Protein AF-A0A8J3E2Z6-F1 (afdb_monomer_lite)

Sequence (242 aa):
MRFGQLGTIGTLSLLAACAAPPPPPPAPPPPSPMALYEAAIRDAAVKQPADLEARLSPITSKNADVVTWAYDLDSHSVGKLVRTLGADVWITVAPDLKRRCAGLSGAALTLRLQQLLGLPPDDATDRKFFTFTVRSADLFRPCADPRINTSACTLDVPESRHAGLAEATAAAHDRFMLQQLLGSYRVGFDRPGYPFTALGYTYDWKPDSETHHVGLSEFVVRKGAIVRDVQEIDTAAYCAAN

Secondary structure (DSSP, 8-state):
-----PPP----------PPPPPPPPPPPPPPHHHHHHHHHHHHTS--GGGGG--PPP--SSEEEEEEEES-S-SS-TT-SEEE-SS-EEEE-HHHHHHHHTT--HHHHHHHHHHHTT------TT-EEEEEEEEGGGEE-SBSS--SS-S---SSPP-SSTTS--HHHHHHHHHHHHHHHHHHS--SSSS------SBSEEE---TT-TTTTEEEEEEEEPTT-EEEEEEEEEHHHHHH--

pLDDT: mean 86.73, std 14.78, range [35.59, 98.38]

Foldseek 3Di:
DDDDDDDDDDDDDDPPPPDDPPDDDDDDDDDDLQRLLLVLLVVLLDDDPLLQVAFADFDDDQKAKWKDWALDQAPPDDDDQKDFHQAKGKIFHQPQVLVQQAPDDDPRSLSQCCLQQQHGDDNSQSIWMKIWMFGCVQKFQQALQRHRRDGWGDNDNDDPCRNVDDPVVNVVSVVVNVCLSVQANADPDPDHHTSDNSIQFGFRSDVPDPSNRGHGGMMIGGRRTMIGPIDTGHSVRSNHDD

Organism: NCBI:txid1867774

Structure (mmCIF, N/CA/C/O backbone):
data_AF-A0A8J3E2Z6-F1
#
_entry.id   AF-A0A8J3E2Z6-F1
#
loop_
_atom_site.group_PDB
_atom_site.id
_atom_site.type_symbol
_atom_site.label_atom_id
_atom_site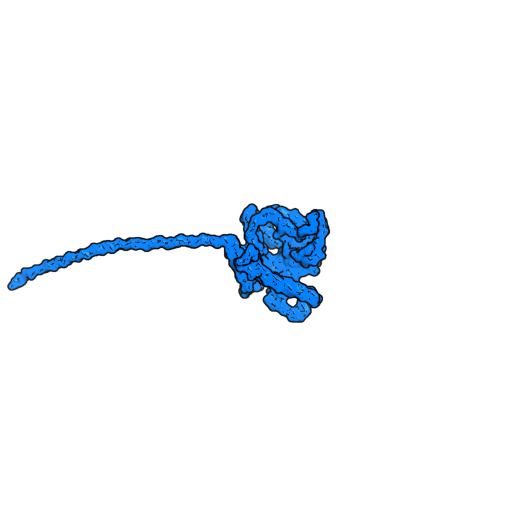.label_alt_id
_atom_site.label_comp_id
_atom_site.label_asym_id
_atom_site.label_entity_id
_atom_site.label_seq_id
_atom_site.pdbx_PDB_ins_code
_atom_site.Cartn_x
_atom_site.Cartn_y
_atom_site.Cartn_z
_atom_site.occupancy
_atom_site.B_iso_or_equiv
_atom_site.auth_seq_id
_atom_site.auth_comp_id
_atom_site.auth_asym_id
_atom_site.auth_atom_id
_atom_site.pdbx_PDB_model_num
ATOM 1 N N . MET A 1 1 ? 57.145 74.841 53.929 1.00 35.59 1 MET A N 1
ATOM 2 C CA . MET A 1 1 ? 56.771 73.451 54.273 1.00 35.59 1 MET A CA 1
ATOM 3 C C . MET A 1 1 ? 55.303 73.261 53.904 1.00 35.59 1 MET A C 1
ATOM 5 O O . MET A 1 1 ? 54.556 74.180 54.190 1.00 35.59 1 MET A O 1
ATOM 9 N N . ARG A 1 2 ? 54.969 72.153 53.207 1.00 36.31 2 ARG A N 1
ATOM 10 C CA . ARG A 1 2 ? 53.701 71.364 53.187 1.00 36.31 2 ARG A CA 1
ATOM 11 C C . ARG A 1 2 ? 52.435 72.029 53.786 1.00 36.31 2 ARG A C 1
ATOM 13 O O . ARG A 1 2 ? 52.520 72.557 54.878 1.00 36.31 2 ARG A O 1
ATOM 20 N N . PHE A 1 3 ? 51.206 71.928 53.278 1.00 39.09 3 PHE A N 1
ATOM 21 C CA . PHE A 1 3 ? 50.510 71.028 52.343 1.00 39.09 3 PHE A CA 1
ATOM 22 C C . PHE A 1 3 ? 49.124 71.672 52.072 1.00 39.09 3 PHE A C 1
ATOM 24 O O . PHE A 1 3 ? 48.581 72.303 52.974 1.00 39.09 3 PHE A O 1
ATOM 31 N N . GLY A 1 4 ? 48.505 71.445 50.912 1.00 39.00 4 GLY A N 1
ATOM 32 C CA . GLY A 1 4 ? 47.074 71.712 50.668 1.00 39.00 4 GLY A CA 1
ATOM 33 C C . GLY A 1 4 ? 46.751 71.497 49.187 1.00 39.00 4 GLY A C 1
ATOM 34 O O . GLY A 1 4 ? 47.568 71.850 48.350 1.00 39.00 4 GLY A O 1
ATOM 35 N N . GLN A 1 5 ? 45.659 70.886 48.743 1.00 46.94 5 GLN A N 1
ATOM 36 C CA . GLN A 1 5 ? 44.479 70.286 49.369 1.00 46.94 5 GLN A CA 1
ATOM 37 C C . GLN A 1 5 ? 43.904 69.368 48.262 1.00 46.94 5 GLN A C 1
ATOM 39 O O . GLN A 1 5 ? 43.876 69.782 47.103 1.00 46.94 5 GLN A O 1
ATOM 44 N N . LEU A 1 6 ? 43.520 68.118 48.560 1.00 46.22 6 LEU A N 1
ATOM 45 C CA . LEU A 1 6 ? 42.936 67.216 47.554 1.00 46.22 6 LEU A CA 1
ATOM 46 C C . LEU A 1 6 ? 41.493 67.636 47.241 1.00 46.22 6 LEU A C 1
ATOM 48 O O . LEU A 1 6 ? 40.664 67.700 48.146 1.00 46.22 6 LEU A O 1
ATOM 52 N N . GLY A 1 7 ? 41.200 67.867 45.960 1.00 49.19 7 GLY A N 1
ATOM 53 C CA . GLY A 1 7 ? 39.845 67.996 45.427 1.00 49.19 7 GLY A CA 1
ATOM 54 C C . GLY A 1 7 ? 39.306 66.635 44.985 1.00 49.19 7 GLY A C 1
ATOM 55 O O . GLY A 1 7 ? 39.891 65.974 44.129 1.00 49.19 7 GLY A O 1
ATOM 56 N N . THR A 1 8 ? 38.203 66.206 45.588 1.00 49.78 8 THR A N 1
ATOM 57 C CA . THR A 1 8 ? 37.467 64.977 45.278 1.00 49.78 8 THR A CA 1
ATOM 58 C C . THR A 1 8 ? 36.599 65.160 44.031 1.00 49.78 8 THR A C 1
ATOM 60 O O . THR A 1 8 ? 35.706 66.002 44.001 1.00 49.78 8 THR A O 1
ATOM 63 N N . ILE A 1 9 ? 36.835 64.343 43.002 1.00 56.00 9 ILE A N 1
ATOM 64 C CA . ILE A 1 9 ? 35.975 64.244 41.814 1.00 56.00 9 ILE A CA 1
ATOM 65 C C . ILE A 1 9 ? 34.863 63.235 42.125 1.00 56.00 9 ILE A C 1
ATOM 67 O O . ILE A 1 9 ? 35.125 62.043 42.287 1.00 56.00 9 ILE A O 1
ATOM 71 N N . GLY A 1 10 ? 33.624 63.718 42.234 1.00 49.78 10 GLY A N 1
ATOM 72 C CA . GLY A 1 10 ? 32.434 62.882 42.387 1.00 49.78 10 GLY A CA 1
ATOM 73 C C . GLY A 1 10 ? 32.128 62.122 41.097 1.00 49.78 10 GLY A C 1
ATOM 74 O O . GLY A 1 10 ? 31.893 62.721 40.051 1.00 49.78 10 GLY A O 1
ATOM 75 N N . THR A 1 11 ? 32.142 60.795 41.168 1.00 55.25 11 THR A N 1
ATOM 76 C CA . THR A 1 11 ? 31.797 59.887 40.070 1.00 55.25 11 THR A CA 1
ATOM 77 C C . THR A 1 11 ? 30.279 59.709 40.012 1.00 55.25 11 THR A C 1
ATOM 79 O O . THR A 1 11 ? 29.675 59.093 40.889 1.00 55.25 11 THR A O 1
ATOM 82 N N . LEU A 1 12 ? 29.646 60.259 38.974 1.00 54.47 12 LEU A N 1
ATOM 83 C CA . LEU A 1 12 ? 28.225 60.066 38.689 1.00 54.47 12 LEU A CA 1
ATOM 84 C C . LEU A 1 12 ? 28.030 58.666 38.079 1.00 54.47 12 LEU A C 1
ATOM 86 O O . LEU A 1 12 ? 28.369 58.431 36.921 1.00 54.47 12 LEU A O 1
ATOM 90 N N . SER A 1 13 ? 27.531 57.719 38.872 1.00 56.47 13 SER A N 1
ATOM 91 C CA . SER A 1 13 ? 27.244 56.355 38.412 1.00 56.47 13 SER A CA 1
ATOM 92 C C . SER A 1 13 ? 25.893 56.319 37.692 1.00 56.47 13 SER A C 1
ATOM 94 O O . SER A 1 13 ? 24.842 56.397 38.325 1.00 56.47 13 SER A O 1
ATOM 96 N N . LEU A 1 14 ? 25.914 56.209 36.362 1.00 56.75 14 LEU A N 1
ATOM 97 C CA . LEU A 1 14 ? 24.738 55.895 35.547 1.00 56.75 14 LEU A CA 1
ATOM 98 C C . LEU A 1 14 ? 24.346 54.431 35.793 1.00 56.75 14 LEU A C 1
ATOM 100 O O . LEU A 1 14 ? 25.026 53.513 35.340 1.00 56.75 14 LEU A O 1
ATOM 104 N N . LEU A 1 15 ? 23.248 54.211 36.519 1.00 55.44 15 LEU A N 1
ATOM 105 C CA . LEU A 1 15 ? 22.592 52.908 36.619 1.00 55.44 15 LEU A CA 1
ATOM 106 C C . LEU A 1 15 ? 21.987 52.563 35.252 1.00 55.44 15 LEU A C 1
ATOM 108 O O . LEU A 1 15 ? 20.853 52.928 34.949 1.00 55.44 15 LEU A O 1
ATOM 112 N N . ALA A 1 16 ? 22.752 51.870 34.410 1.00 60.59 16 ALA A N 1
ATOM 113 C CA . ALA A 1 16 ? 22.201 51.173 33.259 1.00 60.59 16 ALA A CA 1
ATOM 114 C C . ALA A 1 16 ? 21.328 50.028 33.790 1.00 60.59 16 ALA A C 1
ATOM 116 O O . ALA A 1 16 ? 21.831 48.989 34.217 1.00 60.59 16 ALA A O 1
ATOM 117 N N . ALA A 1 17 ? 20.012 50.237 33.824 1.00 60.72 17 ALA A N 1
ATOM 118 C CA . ALA A 1 17 ? 19.068 49.158 34.051 1.00 60.72 17 ALA A CA 1
ATOM 119 C C . ALA A 1 17 ? 19.201 48.179 32.877 1.00 60.72 17 ALA A C 1
ATOM 121 O O . ALA A 1 17 ? 18.769 48.474 31.763 1.00 60.72 17 ALA A O 1
ATOM 122 N N . CYS A 1 18 ? 19.843 47.033 33.112 1.00 65.50 18 CYS A N 1
ATOM 123 C CA . CYS A 1 18 ? 19.838 45.914 32.180 1.00 65.50 18 CYS A CA 1
ATOM 124 C C . CYS A 1 18 ? 18.390 45.432 32.034 1.00 65.50 18 CYS A C 1
ATOM 126 O O . CYS A 1 18 ? 17.920 44.612 32.821 1.00 65.50 18 CYS A O 1
ATOM 128 N N . ALA A 1 19 ? 17.659 45.974 31.060 1.00 71.19 19 ALA A N 1
ATOM 129 C CA . ALA A 1 19 ? 16.402 45.386 30.631 1.00 71.19 19 ALA A CA 1
ATOM 130 C C . ALA A 1 19 ? 16.716 43.965 30.148 1.00 71.19 19 ALA A C 1
ATOM 132 O O . ALA A 1 19 ? 17.554 43.779 29.263 1.00 71.19 19 ALA A O 1
ATOM 133 N N . ALA A 1 20 ? 16.100 42.962 30.777 1.00 77.69 20 ALA A N 1
ATOM 134 C CA . ALA A 1 20 ? 16.233 41.581 30.337 1.00 77.69 20 ALA A CA 1
ATOM 135 C C . ALA A 1 20 ? 15.815 41.484 28.856 1.00 77.69 20 ALA A C 1
ATOM 137 O O . ALA A 1 20 ? 14.849 42.150 28.463 1.00 77.69 20 ALA A O 1
ATOM 138 N N . PRO A 1 21 ? 16.528 40.699 28.025 1.00 78.50 21 PRO A N 1
ATOM 139 C CA . PRO A 1 21 ? 16.139 40.517 26.635 1.00 78.50 21 PRO A CA 1
ATOM 140 C C . PRO A 1 21 ? 14.702 39.983 26.567 1.00 78.50 21 PRO A C 1
ATOM 142 O O . PRO A 1 21 ? 14.300 39.206 27.443 1.00 78.50 21 PRO A O 1
ATOM 145 N N . PRO A 1 22 ? 13.912 40.400 25.561 1.00 80.81 22 PRO A N 1
ATOM 146 C CA . PRO A 1 22 ? 12.556 39.901 25.407 1.00 80.81 22 PRO A CA 1
ATOM 147 C C . PRO A 1 22 ? 12.579 38.369 25.299 1.00 80.81 22 PRO A C 1
ATOM 149 O O . PRO A 1 22 ? 13.531 37.812 24.739 1.00 80.81 22 PRO A O 1
ATOM 152 N N . PRO A 1 23 ? 11.558 37.677 25.837 1.00 83.06 23 PRO A N 1
ATOM 153 C CA . PRO A 1 23 ? 11.478 36.231 25.718 1.00 83.06 23 PRO A CA 1
ATOM 154 C C . PRO A 1 23 ? 11.500 35.829 24.236 1.00 83.06 23 PRO A C 1
ATOM 156 O O . PRO A 1 23 ? 10.973 36.568 23.394 1.00 83.06 23 PRO A O 1
ATOM 159 N N . PRO A 1 24 ? 12.109 34.678 23.900 1.00 84.88 24 PRO A N 1
ATOM 160 C CA . PRO A 1 24 ? 12.110 34.193 22.530 1.00 84.88 24 PRO A CA 1
ATOM 161 C C . PRO A 1 24 ? 10.668 34.032 22.028 1.00 84.88 24 PRO A C 1
ATOM 163 O O . PRO A 1 24 ? 9.769 33.737 22.826 1.00 84.88 24 PRO A O 1
ATOM 166 N N . PRO A 1 25 ? 10.428 34.228 20.720 1.00 87.12 25 PRO A N 1
ATOM 167 C CA . PRO A 1 25 ? 9.108 34.010 20.152 1.00 87.12 25 PRO A CA 1
ATOM 168 C C . PRO A 1 25 ? 8.648 32.567 20.419 1.00 87.12 25 PRO A C 1
ATOM 170 O O . PRO A 1 25 ? 9.484 31.659 20.492 1.00 87.12 25 PRO A O 1
ATOM 173 N N . PRO A 1 26 ? 7.331 32.340 20.568 1.00 85.75 26 PRO A N 1
ATOM 174 C CA . PRO A 1 26 ? 6.802 30.996 20.745 1.00 85.75 26 PRO A CA 1
ATOM 175 C C . PRO A 1 26 ? 7.189 30.115 19.553 1.00 85.75 26 PRO A C 1
ATOM 177 O O . PRO A 1 26 ? 7.255 30.582 18.414 1.00 85.75 26 PRO A O 1
ATOM 180 N N . ALA A 1 27 ? 7.442 28.834 19.825 1.00 86.00 27 ALA A N 1
ATOM 181 C CA . ALA A 1 27 ? 7.705 27.860 18.776 1.00 86.00 27 ALA A CA 1
ATOM 182 C C . ALA A 1 27 ? 6.520 27.804 17.789 1.00 86.00 27 ALA A C 1
ATOM 184 O O . ALA A 1 27 ? 5.368 27.954 18.214 1.00 86.00 27 ALA A O 1
ATOM 185 N N . PRO A 1 28 ? 6.774 27.596 16.483 1.00 86.06 28 PRO A N 1
ATOM 186 C CA . PRO A 1 28 ? 5.700 27.436 15.514 1.00 86.06 28 PRO A CA 1
ATOM 187 C C . PRO A 1 28 ? 4.821 26.224 15.873 1.00 86.06 28 PRO A C 1
ATOM 189 O O . PRO A 1 28 ? 5.315 25.262 16.470 1.00 86.06 28 PRO A O 1
ATOM 192 N N . PRO A 1 29 ? 3.523 26.248 15.517 1.00 87.62 29 PRO A N 1
ATOM 193 C CA . PRO A 1 29 ? 2.648 25.103 15.730 1.00 87.62 29 PRO A CA 1
ATOM 194 C C . PRO A 1 29 ? 3.151 23.878 14.946 1.00 87.62 29 PRO A C 1
ATOM 196 O O . PRO A 1 29 ? 3.804 24.039 13.908 1.00 87.62 29 PRO A O 1
ATOM 199 N N . PRO A 1 30 ? 2.835 22.653 15.404 1.00 89.25 30 PRO A N 1
ATOM 200 C CA . PRO A 1 30 ? 3.178 21.448 14.661 1.00 89.25 30 PRO A CA 1
ATOM 201 C C . PRO A 1 30 ? 2.497 21.443 13.280 1.00 89.25 30 PRO A C 1
ATOM 203 O O . PRO A 1 30 ? 1.413 22.017 13.121 1.00 89.25 30 PRO A O 1
ATOM 206 N N . PRO A 1 31 ? 3.105 20.791 12.272 1.00 93.56 31 PRO A N 1
ATOM 207 C CA . PRO A 1 31 ? 2.520 20.689 10.941 1.00 93.56 31 PRO A CA 1
ATOM 208 C C . PRO A 1 31 ? 1.175 19.950 10.976 1.00 93.56 31 PRO A C 1
ATOM 210 O O . PRO A 1 31 ? 0.971 19.023 11.761 1.00 93.56 31 PRO A O 1
ATOM 213 N N . SER A 1 32 ? 0.252 20.348 10.097 1.00 95.06 32 SER A N 1
ATOM 214 C CA . SER A 1 32 ? -1.031 19.658 9.941 1.00 95.06 32 SER A CA 1
ATOM 215 C C . SER A 1 32 ? -0.843 18.260 9.328 1.00 95.06 32 SER A C 1
ATOM 217 O O . SER A 1 32 ? 0.146 18.029 8.626 1.00 95.06 32 SER A O 1
ATOM 219 N N . PRO A 1 33 ? -1.807 17.331 9.498 1.00 95.75 33 PRO A N 1
ATOM 220 C CA . PRO A 1 33 ? -1.765 16.033 8.823 1.00 95.75 33 PRO A CA 1
ATOM 221 C C . PRO A 1 33 ? -1.604 16.147 7.304 1.00 95.75 33 PRO A C 1
ATOM 223 O O . PRO A 1 33 ? -0.835 15.398 6.714 1.00 95.75 33 PRO A O 1
ATOM 226 N N . MET A 1 34 ? -2.273 17.119 6.670 1.00 95.69 34 MET A N 1
ATOM 227 C CA . MET A 1 34 ? -2.127 17.345 5.229 1.00 95.69 34 MET A CA 1
ATOM 228 C C . MET A 1 34 ? -0.715 17.822 4.867 1.00 95.69 34 MET A C 1
ATOM 230 O O . MET A 1 34 ? -0.140 17.339 3.899 1.00 95.69 34 MET A O 1
ATOM 234 N N . ALA A 1 35 ? -0.110 18.708 5.666 1.00 95.62 35 ALA A N 1
ATOM 235 C CA . ALA A 1 35 ? 1.262 19.159 5.427 1.00 95.62 35 ALA A CA 1
ATOM 236 C C . ALA A 1 35 ? 2.283 18.014 5.565 1.00 95.62 35 ALA A C 1
ATOM 238 O O . ALA A 1 35 ? 3.231 17.937 4.781 1.00 95.62 35 ALA A O 1
ATOM 239 N N . LEU A 1 36 ? 2.074 17.111 6.529 1.00 97.00 36 LEU A N 1
ATOM 240 C CA . LEU A 1 36 ? 2.874 15.892 6.694 1.00 97.00 36 LEU A CA 1
ATOM 241 C C . LEU A 1 36 ? 2.698 14.936 5.508 1.00 97.00 36 LEU A C 1
ATOM 243 O O . LEU A 1 36 ? 3.682 14.422 4.982 1.00 97.00 36 LEU A O 1
ATOM 247 N N . TYR A 1 37 ? 1.463 14.747 5.048 1.00 97.62 37 TYR A N 1
ATOM 248 C CA . TYR A 1 37 ? 1.157 13.924 3.881 1.00 97.62 37 TYR A CA 1
ATOM 249 C C . TYR A 1 37 ? 1.816 14.461 2.601 1.00 97.62 37 TYR A C 1
ATOM 251 O O . TYR A 1 37 ? 2.473 13.723 1.871 1.00 97.62 37 TYR A O 1
ATOM 259 N N . GLU A 1 38 ? 1.730 15.766 2.346 1.00 97.19 38 GLU A N 1
ATOM 260 C CA . GLU A 1 38 ? 2.407 16.383 1.203 1.00 97.19 38 GLU A CA 1
ATOM 261 C C . GLU A 1 38 ? 3.936 16.324 1.312 1.00 97.19 38 GLU A C 1
ATOM 263 O O . GLU A 1 38 ? 4.624 16.223 0.293 1.00 97.19 38 GLU A O 1
ATOM 268 N N . ALA A 1 39 ? 4.486 16.391 2.529 1.00 96.88 39 ALA A N 1
ATOM 269 C CA . ALA A 1 39 ? 5.912 16.178 2.753 1.00 96.88 39 ALA A CA 1
ATOM 270 C C . ALA A 1 39 ? 6.320 14.745 2.391 1.00 96.88 39 ALA A C 1
ATOM 272 O O . ALA A 1 39 ? 7.315 14.573 1.693 1.00 96.88 39 ALA A O 1
ATOM 273 N N . ALA A 1 40 ? 5.511 13.750 2.757 1.00 97.81 40 ALA A N 1
ATOM 274 C CA . ALA A 1 40 ? 5.727 12.362 2.366 1.00 97.81 40 ALA A CA 1
ATOM 275 C C . ALA A 1 40 ? 5.670 12.154 0.846 1.00 97.81 40 ALA A C 1
ATOM 277 O O . ALA A 1 40 ? 6.463 11.388 0.311 1.00 97.81 40 ALA A O 1
ATOM 278 N N . ILE A 1 41 ? 4.788 12.859 0.122 1.00 98.38 41 ILE A N 1
ATOM 279 C CA . ILE A 1 41 ? 4.770 12.810 -1.352 1.00 98.38 41 ILE A CA 1
ATOM 280 C C . ILE A 1 41 ? 6.107 13.287 -1.932 1.00 98.38 41 ILE A C 1
ATOM 282 O O . ILE A 1 41 ? 6.619 12.684 -2.876 1.00 98.38 41 ILE A O 1
ATOM 286 N N . ARG A 1 42 ? 6.665 14.376 -1.386 1.00 97.25 42 ARG A N 1
ATOM 287 C CA . ARG A 1 42 ? 7.958 14.916 -1.832 1.00 97.25 42 ARG A CA 1
ATOM 288 C C . ARG A 1 42 ? 9.106 13.975 -1.497 1.00 97.25 42 ARG A C 1
ATOM 290 O O . ARG A 1 42 ? 9.949 13.748 -2.357 1.00 97.25 42 ARG A O 1
ATOM 297 N N . ASP A 1 43 ? 9.123 13.447 -0.280 1.00 96.56 43 ASP A N 1
ATOM 298 C CA . ASP A 1 43 ? 10.181 12.552 0.184 1.00 96.56 43 ASP A CA 1
ATOM 299 C C . ASP A 1 43 ? 10.190 11.245 -0.620 1.00 96.56 43 ASP A C 1
ATOM 301 O O . ASP A 1 43 ? 11.196 10.896 -1.230 1.00 96.56 43 ASP A O 1
ATOM 305 N N . ALA A 1 44 ? 9.020 10.620 -0.795 1.00 96.75 44 ALA A N 1
ATOM 306 C CA . ALA A 1 44 ? 8.872 9.396 -1.577 1.00 96.75 44 ALA A CA 1
ATOM 307 C C . ALA A 1 44 ? 9.301 9.539 -3.050 1.00 96.75 44 ALA A C 1
ATOM 309 O O . ALA A 1 44 ? 9.561 8.526 -3.703 1.00 96.75 44 ALA A O 1
ATOM 310 N N . ALA A 1 45 ? 9.383 10.755 -3.602 1.00 96.12 45 ALA A N 1
ATOM 311 C CA . ALA A 1 45 ? 9.823 10.981 -4.978 1.00 96.12 45 ALA A CA 1
ATOM 312 C C . ALA A 1 45 ? 11.337 10.773 -5.179 1.00 96.12 45 ALA A C 1
ATOM 314 O O . ALA A 1 45 ? 11.768 10.535 -6.310 1.00 96.12 45 ALA A O 1
ATOM 315 N N . VAL A 1 46 ? 12.145 10.829 -4.112 1.00 95.12 46 VAL A N 1
ATOM 316 C CA . VAL A 1 46 ? 13.610 10.711 -4.173 1.00 95.12 46 VAL A CA 1
ATOM 317 C C . VAL A 1 46 ? 14.068 9.541 -3.308 1.00 95.12 46 VAL A C 1
ATOM 319 O O . VAL A 1 46 ? 13.871 9.548 -2.103 1.00 95.12 46 VAL A O 1
ATOM 322 N N . LYS A 1 47 ? 14.704 8.534 -3.918 1.00 93.00 47 LYS A N 1
ATOM 323 C CA . LYS A 1 47 ? 15.127 7.318 -3.205 1.00 93.00 47 LYS A CA 1
ATOM 324 C C . LYS A 1 47 ? 16.428 7.535 -2.442 1.00 93.00 47 LYS A C 1
ATOM 326 O O . LYS A 1 47 ? 17.388 8.083 -2.989 1.00 93.00 47 LYS A O 1
ATOM 331 N N . GLN A 1 48 ? 16.473 7.036 -1.218 1.00 91.62 48 GLN A N 1
ATOM 332 C CA . GLN A 1 48 ? 17.641 7.007 -0.349 1.00 91.62 48 GLN A CA 1
ATOM 3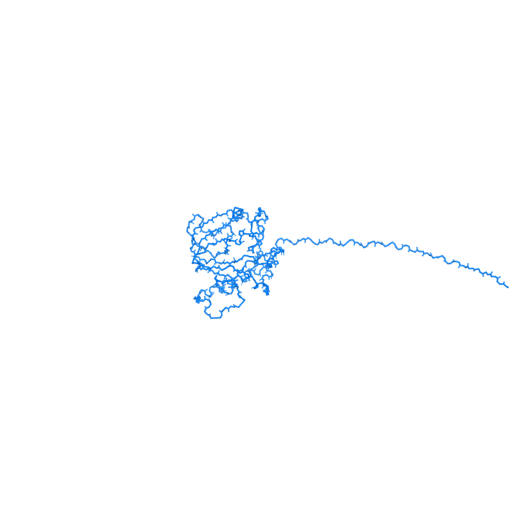33 C C . GLN A 1 48 ? 18.129 5.561 -0.160 1.00 91.62 48 GLN A C 1
ATOM 335 O O . GLN A 1 48 ? 17.336 4.626 -0.262 1.00 91.62 48 GLN A O 1
ATOM 340 N N . PRO A 1 49 ? 19.417 5.332 0.159 1.00 91.38 49 PRO A N 1
ATOM 341 C CA . PRO A 1 49 ? 19.919 3.983 0.426 1.00 91.38 49 PRO A CA 1
ATOM 342 C C . PRO A 1 49 ? 19.142 3.236 1.520 1.00 91.38 49 PRO A C 1
ATOM 344 O O . PRO A 1 49 ? 18.900 2.041 1.376 1.00 91.38 49 PRO A O 1
ATOM 347 N N . ALA A 1 50 ? 18.701 3.943 2.567 1.00 90.25 50 ALA A N 1
ATOM 348 C CA . ALA A 1 50 ? 17.915 3.368 3.659 1.00 90.25 50 ALA A CA 1
ATOM 349 C C . ALA A 1 50 ? 16.560 2.801 3.191 1.00 90.25 50 ALA A C 1
ATOM 351 O O . ALA A 1 50 ? 16.088 1.813 3.749 1.00 90.25 50 ALA A O 1
ATOM 352 N N . ASP A 1 51 ? 15.969 3.349 2.123 1.00 91.44 51 ASP A N 1
ATOM 353 C CA . ASP A 1 51 ? 14.698 2.860 1.568 1.00 91.44 51 ASP A CA 1
ATOM 354 C C . ASP A 1 51 ? 14.823 1.431 1.012 1.00 91.44 51 ASP A C 1
ATOM 356 O O . ASP A 1 51 ? 13.857 0.667 0.979 1.00 91.44 51 ASP A O 1
ATOM 360 N N . LEU A 1 52 ? 16.031 1.044 0.584 1.00 90.94 52 LEU A N 1
ATOM 361 C CA . LEU A 1 52 ? 16.327 -0.288 0.048 1.00 90.94 52 LEU A CA 1
ATOM 362 C C . LEU A 1 52 ? 16.562 -1.336 1.143 1.00 90.94 52 LEU A C 1
ATOM 364 O O . LEU A 1 52 ? 16.622 -2.529 0.844 1.00 90.94 52 LEU A O 1
ATOM 368 N N . GLU A 1 53 ? 16.672 -0.920 2.407 1.00 90.06 53 GLU A N 1
ATOM 369 C CA . GLU A 1 53 ? 16.829 -1.826 3.550 1.00 90.06 53 GLU A CA 1
ATOM 370 C C . GLU A 1 53 ? 15.488 -2.427 4.015 1.00 90.06 53 GLU A C 1
ATOM 372 O O . GLU A 1 53 ? 15.459 -3.326 4.865 1.00 90.06 53 GLU A O 1
ATOM 377 N N . ALA A 1 54 ? 14.370 -1.973 3.433 1.00 90.56 54 ALA A N 1
ATOM 378 C CA . ALA A 1 54 ? 13.034 -2.478 3.712 1.00 90.56 54 ALA A CA 1
ATOM 379 C C . ALA A 1 54 ? 12.933 -3.993 3.456 1.00 90.56 54 ALA A C 1
ATOM 381 O O . ALA A 1 54 ? 13.185 -4.496 2.359 1.00 90.56 54 ALA A O 1
ATOM 382 N N . ARG A 1 55 ? 12.499 -4.741 4.479 1.00 91.94 55 ARG A N 1
ATOM 383 C CA . ARG A 1 55 ? 12.232 -6.181 4.370 1.00 91.94 55 ARG A CA 1
ATOM 384 C C . ARG A 1 55 ? 10.777 -6.412 4.001 1.00 91.94 55 ARG A C 1
ATOM 386 O O . ARG A 1 55 ? 9.884 -6.163 4.807 1.00 91.94 55 ARG A O 1
ATOM 393 N N . LEU A 1 56 ? 10.553 -6.920 2.795 1.00 95.12 56 LEU A N 1
ATOM 394 C CA . LEU A 1 56 ? 9.216 -7.180 2.275 1.00 95.12 56 LEU A CA 1
ATOM 395 C C . LEU A 1 56 ? 8.765 -8.610 2.579 1.00 95.12 56 LEU A C 1
ATOM 397 O O . LEU A 1 56 ? 9.542 -9.563 2.500 1.00 95.12 56 LEU A O 1
ATOM 401 N N . SER A 1 57 ? 7.476 -8.762 2.851 1.00 95.12 57 SER A N 1
ATOM 402 C CA . SER A 1 57 ? 6.793 -10.045 2.961 1.00 95.12 57 SER A CA 1
ATOM 403 C C . SER A 1 57 ? 6.597 -10.629 1.553 1.00 95.12 57 SER A C 1
ATOM 405 O O . SER A 1 57 ? 5.993 -9.956 0.712 1.00 95.12 57 SER A O 1
ATOM 407 N N . PRO A 1 58 ? 7.110 -11.837 1.245 1.00 96.12 58 PRO A N 1
ATOM 408 C CA . PRO A 1 58 ? 6.890 -12.493 -0.041 1.00 96.12 58 PRO A CA 1
ATOM 409 C C . PRO A 1 58 ? 5.576 -13.291 -0.056 1.00 96.12 58 PRO A C 1
ATOM 411 O O . PRO A 1 58 ? 5.157 -13.849 0.957 1.00 96.12 58 PRO A O 1
ATOM 414 N N . ILE A 1 59 ? 4.968 -13.428 -1.234 1.00 95.88 59 ILE A N 1
ATOM 415 C CA . ILE A 1 59 ? 3.861 -14.355 -1.498 1.00 95.88 59 ILE A CA 1
ATOM 416 C C . ILE A 1 59 ? 4.403 -15.523 -2.326 1.00 95.88 59 ILE A C 1
ATOM 418 O O . ILE A 1 59 ? 4.837 -15.351 -3.464 1.00 95.88 59 ILE A O 1
ATOM 422 N N . THR A 1 60 ? 4.384 -16.726 -1.752 1.00 95.62 60 THR A N 1
ATOM 423 C CA . THR A 1 60 ? 4.911 -17.953 -2.385 1.00 95.62 60 THR A CA 1
ATOM 424 C C . THR A 1 60 ? 3.831 -18.998 -2.668 1.00 95.62 60 THR A C 1
ATOM 426 O O . THR A 1 60 ? 4.066 -19.957 -3.404 1.00 95.62 60 THR A O 1
ATOM 429 N N . SER A 1 61 ? 2.632 -18.817 -2.113 1.00 95.62 61 SER A N 1
ATOM 430 C CA . SER A 1 61 ? 1.487 -19.697 -2.314 1.00 95.62 61 SER A CA 1
ATOM 431 C C . SER A 1 61 ? 0.815 -19.468 -3.676 1.00 95.62 61 SER A C 1
ATOM 433 O O . SER A 1 61 ? 0.911 -18.405 -4.292 1.00 95.62 61 SER A O 1
ATOM 435 N N . LYS A 1 62 ? 0.092 -20.482 -4.172 1.00 96.75 62 LYS A N 1
ATOM 436 C CA . LYS A 1 62 ? -0.702 -20.373 -5.415 1.00 96.75 62 LYS A CA 1
ATOM 437 C C . LYS A 1 62 ? -1.922 -19.460 -5.264 1.00 96.75 62 LYS A C 1
ATOM 439 O O . LYS A 1 62 ? -2.347 -18.840 -6.234 1.00 96.75 62 LYS A O 1
ATOM 444 N N . ASN A 1 63 ? -2.478 -19.402 -4.058 1.00 96.00 63 ASN A N 1
ATOM 445 C CA . ASN A 1 63 ? -3.541 -18.486 -3.669 1.00 96.00 63 ASN A CA 1
ATOM 446 C C . ASN A 1 63 ? -3.080 -17.726 -2.426 1.00 96.00 63 ASN A C 1
ATOM 448 O O . ASN A 1 63 ? -2.452 -18.327 -1.551 1.00 96.00 63 ASN A O 1
ATOM 452 N N . ALA A 1 64 ? -3.365 -16.434 -2.368 1.00 95.19 64 ALA A N 1
ATOM 453 C CA . ALA A 1 64 ? -2.988 -15.556 -1.275 1.00 95.19 64 ALA A CA 1
ATOM 454 C C . ALA A 1 64 ? -4.240 -14.965 -0.632 1.00 95.19 64 ALA A C 1
ATOM 456 O O . ALA A 1 64 ? -5.123 -14.482 -1.344 1.00 95.19 64 ALA A O 1
ATOM 457 N N . ASP A 1 65 ? -4.269 -14.983 0.697 1.00 94.19 65 ASP A N 1
ATOM 458 C CA . ASP A 1 65 ? -5.260 -14.267 1.492 1.00 94.19 65 ASP A CA 1
ATOM 459 C C . ASP A 1 65 ? -4.741 -12.854 1.730 1.00 94.19 65 ASP A C 1
ATOM 461 O O . ASP A 1 65 ? -3.653 -12.646 2.281 1.00 94.19 65 ASP A O 1
ATOM 465 N N . VAL A 1 66 ? -5.500 -11.882 1.246 1.00 95.25 66 VAL A N 1
ATOM 466 C CA . VAL A 1 66 ? -5.084 -10.484 1.169 1.00 95.25 66 VAL A CA 1
ATOM 467 C C . VAL A 1 66 ? -6.149 -9.576 1.756 1.00 95.25 66 VAL A C 1
ATOM 469 O O . VAL A 1 66 ? -7.283 -9.991 2.002 1.00 95.25 66 VAL A O 1
ATOM 472 N N . VAL A 1 67 ? -5.768 -8.325 2.000 1.00 95.69 67 VAL A N 1
ATOM 473 C CA . VAL A 1 67 ? -6.649 -7.326 2.594 1.00 95.69 67 VAL A CA 1
ATOM 474 C C . VAL A 1 67 ? -6.425 -5.949 1.979 1.00 95.69 67 VAL A C 1
ATOM 476 O O . VAL A 1 67 ? -5.298 -5.578 1.650 1.00 95.69 67 VAL A O 1
ATOM 479 N N . THR A 1 68 ? -7.502 -5.179 1.851 1.00 95.62 68 THR A N 1
ATOM 480 C CA . THR A 1 68 ? -7.470 -3.752 1.506 1.00 95.62 68 THR A CA 1
ATOM 481 C C . THR A 1 68 ? -8.369 -2.950 2.442 1.00 95.62 68 THR A C 1
ATOM 483 O O . THR A 1 68 ? -9.305 -3.502 3.021 1.00 95.62 68 THR A O 1
ATOM 486 N N . TRP A 1 69 ? -8.082 -1.658 2.597 1.00 96.12 69 TRP A N 1
ATOM 487 C CA . TRP A 1 69 ? -8.875 -0.726 3.401 1.00 96.12 69 TRP A CA 1
ATOM 488 C C . TRP A 1 69 ? -9.455 0.371 2.509 1.00 96.12 69 TRP A C 1
ATOM 490 O O . TRP A 1 69 ? -8.757 1.301 2.092 1.00 96.12 69 TRP A O 1
ATOM 500 N N . ALA A 1 70 ? -10.735 0.241 2.178 1.00 93.19 70 ALA A N 1
ATOM 501 C CA . ALA A 1 70 ? -11.371 1.005 1.111 1.00 93.19 70 ALA A CA 1
ATOM 502 C C . ALA A 1 70 ? -12.827 1.343 1.454 1.00 93.19 70 ALA A C 1
ATOM 504 O O . ALA A 1 70 ? -13.405 0.760 2.365 1.00 93.19 70 ALA A O 1
ATOM 505 N N . TYR A 1 71 ? -13.417 2.286 0.718 1.00 90.12 71 TYR A N 1
ATOM 506 C CA . TYR A 1 71 ? -14.856 2.580 0.796 1.00 90.12 71 TYR A CA 1
ATOM 507 C C . TYR A 1 71 ? -15.703 1.474 0.148 1.00 90.12 71 TYR A C 1
ATOM 509 O O . TYR A 1 71 ? -16.804 1.183 0.591 1.00 90.12 71 TYR A O 1
ATOM 517 N N . ASP A 1 72 ? -15.165 0.845 -0.893 1.00 86.06 72 ASP A N 1
ATOM 518 C CA . ASP A 1 72 ? -15.710 -0.328 -1.569 1.00 86.06 72 ASP A CA 1
ATOM 519 C C . ASP A 1 72 ? -14.530 -1.047 -2.233 1.00 86.06 72 ASP A C 1
ATOM 521 O O . ASP A 1 72 ? -13.542 -0.420 -2.626 1.00 86.06 72 ASP A O 1
ATOM 525 N N . LEU A 1 73 ? -14.623 -2.363 -2.364 1.00 79.94 73 LEU A N 1
ATOM 526 C CA . LEU A 1 73 ? -13.654 -3.170 -3.091 1.00 79.94 73 LEU A CA 1
ATOM 527 C C . LEU A 1 73 ? -13.867 -3.097 -4.632 1.00 79.94 73 LEU A C 1
ATOM 529 O O . LEU A 1 73 ? -12.948 -3.435 -5.370 1.00 79.94 73 LEU A O 1
ATOM 533 N N . ASP A 1 74 ? -15.056 -2.710 -5.127 1.00 69.75 74 ASP A N 1
ATOM 534 C CA . ASP A 1 74 ? -15.386 -2.459 -6.556 1.00 69.75 74 ASP A CA 1
ATOM 535 C C . ASP A 1 74 ? -16.799 -1.849 -6.688 1.00 69.75 74 ASP A C 1
ATOM 537 O O . ASP A 1 74 ? -17.787 -2.487 -6.323 1.00 69.75 74 ASP A O 1
ATOM 541 N N . SER A 1 75 ? -16.921 -0.682 -7.328 1.00 54.50 75 SER A N 1
ATOM 542 C CA . SER A 1 75 ? -18.193 0.034 -7.540 1.00 54.50 75 SER A CA 1
ATOM 543 C C . SER A 1 75 ? -19.264 -0.758 -8.313 1.00 54.50 75 SER A C 1
ATOM 545 O O . SER A 1 75 ? -20.387 -0.283 -8.498 1.00 54.50 75 SER A O 1
ATOM 547 N N . HIS A 1 76 ? -18.939 -1.962 -8.793 1.00 47.72 76 HIS A N 1
ATOM 548 C CA . HIS A 1 76 ? -19.833 -2.876 -9.487 1.00 47.72 76 HIS A CA 1
ATOM 549 C C . HIS A 1 76 ? -20.031 -4.193 -8.705 1.00 47.72 76 HIS A C 1
ATOM 551 O O . HIS A 1 76 ? -19.325 -5.176 -8.915 1.00 47.72 76 HIS A O 1
ATOM 557 N N . SER A 1 77 ? -21.110 -4.275 -7.915 1.00 45.53 77 SER A N 1
ATOM 558 C CA . SER A 1 77 ? -21.672 -5.482 -7.251 1.00 45.53 77 SER A CA 1
ATOM 559 C C . SER A 1 77 ? -21.237 -5.727 -5.796 1.00 45.53 77 SER A C 1
ATOM 561 O O . SER A 1 77 ? -20.342 -6.528 -5.525 1.00 45.53 77 SER A O 1
ATOM 563 N N . VAL A 1 78 ? -21.974 -5.130 -4.858 1.00 46.38 78 VAL A N 1
ATOM 564 C CA . VAL A 1 78 ? -22.002 -5.504 -3.433 1.00 46.38 78 VAL A CA 1
ATOM 565 C C . VAL A 1 78 ? -22.670 -6.887 -3.262 1.00 46.38 78 VAL A C 1
ATOM 567 O O . VAL A 1 78 ? -23.661 -7.178 -3.934 1.00 46.38 78 VAL A O 1
ATOM 570 N N . GLY A 1 79 ? -22.140 -7.746 -2.377 1.00 51.94 79 GLY A N 1
ATOM 571 C CA . GLY A 1 79 ? -22.836 -8.950 -1.878 1.00 51.94 79 GLY A CA 1
ATOM 572 C C . GLY A 1 79 ? -22.613 -10.292 -2.605 1.00 51.94 79 GLY A C 1
ATOM 573 O O . GLY A 1 79 ? -23.422 -11.203 -2.432 1.00 51.94 79 GLY A O 1
ATOM 574 N N . LYS A 1 80 ? -21.555 -10.464 -3.415 1.00 55.94 80 LYS A N 1
ATOM 575 C CA . LYS A 1 80 ? -21.268 -11.739 -4.118 1.00 55.94 80 LYS A CA 1
ATOM 576 C C . LYS A 1 80 ? -20.074 -12.495 -3.513 1.00 55.94 80 LYS A C 1
ATOM 578 O O . LYS A 1 80 ? -19.003 -11.924 -3.360 1.00 55.94 80 LYS A O 1
ATOM 583 N N . LEU A 1 81 ? -20.243 -13.805 -3.275 1.00 59.34 81 LEU A N 1
ATOM 584 C CA . LEU A 1 81 ? -19.206 -14.743 -2.784 1.00 59.34 81 LEU A CA 1
ATOM 585 C C . LEU A 1 81 ? -18.011 -14.920 -3.745 1.00 59.34 81 LEU A C 1
ATOM 587 O O . LEU A 1 81 ? -16.914 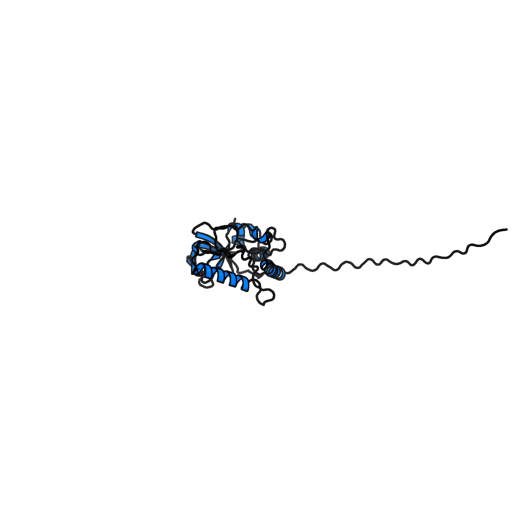-15.280 -3.324 1.00 59.34 81 LEU A O 1
ATOM 591 N N . VAL A 1 82 ? -18.229 -14.686 -5.042 1.00 63.31 82 VAL A N 1
ATOM 592 C CA . VAL A 1 82 ? -17.205 -14.691 -6.094 1.00 63.31 82 VAL A CA 1
ATOM 593 C C . VAL A 1 82 ? -17.348 -13.402 -6.884 1.00 63.31 82 VAL A C 1
ATOM 595 O O . VAL A 1 82 ? -18.452 -13.061 -7.324 1.00 63.31 82 VAL A O 1
ATOM 598 N N . ARG A 1 83 ? -16.237 -12.692 -7.077 1.00 77.00 83 ARG A N 1
ATOM 599 C CA . ARG A 1 83 ? -16.234 -11.369 -7.703 1.00 77.00 83 ARG A CA 1
ATOM 600 C C . ARG A 1 83 ? -15.127 -11.256 -8.735 1.00 77.00 83 ARG A C 1
ATOM 602 O O . ARG A 1 83 ? -14.005 -11.683 -8.490 1.00 77.00 83 ARG A O 1
ATOM 609 N N . THR A 1 84 ? -15.448 -10.664 -9.877 1.00 88.25 84 THR A N 1
ATOM 610 C CA . THR A 1 84 ? -14.458 -10.200 -10.849 1.00 88.25 84 THR A CA 1
ATOM 611 C C . THR A 1 84 ? -14.207 -8.727 -10.581 1.00 88.25 84 THR A C 1
ATOM 613 O O . THR A 1 84 ? -15.165 -7.961 -10.579 1.00 88.25 84 THR A O 1
ATOM 616 N N . LEU A 1 85 ? -12.956 -8.335 -10.349 1.00 88.62 85 LEU A N 1
ATOM 617 C CA . LEU A 1 85 ? -12.620 -6.942 -10.045 1.00 88.62 85 LEU A CA 1
ATOM 618 C C . LEU A 1 85 ? -12.708 -6.056 -11.299 1.00 88.62 85 LEU A C 1
ATOM 620 O O . LEU A 1 85 ? -12.072 -6.342 -12.317 1.00 88.62 85 LEU A O 1
ATOM 624 N N . GLY A 1 86 ? -13.463 -4.960 -11.228 1.00 87.88 86 GLY A N 1
ATOM 625 C CA . GLY A 1 86 ? -13.615 -3.968 -12.299 1.00 87.88 86 GLY A CA 1
ATOM 626 C C . GLY A 1 86 ? -12.411 -3.036 -12.498 1.00 87.88 86 GLY A C 1
ATOM 627 O O . GLY A 1 86 ? -12.282 -2.410 -13.560 1.00 87.88 86 GLY A O 1
ATOM 628 N N . ALA A 1 87 ? -11.505 -2.987 -11.521 1.00 89.94 87 ALA A N 1
ATOM 629 C CA . ALA A 1 87 ? -10.304 -2.156 -11.495 1.00 89.94 87 ALA A CA 1
ATOM 630 C C . ALA A 1 87 ? -9.123 -2.892 -10.840 1.00 89.94 87 ALA A C 1
ATOM 632 O O . ALA A 1 87 ? -9.300 -3.957 -10.248 1.00 89.94 87 ALA A O 1
ATOM 633 N N . ASP A 1 88 ? -7.924 -2.318 -10.965 1.00 94.00 88 ASP A N 1
ATOM 634 C CA . ASP A 1 88 ? -6.772 -2.741 -10.170 1.00 94.00 88 ASP A CA 1
ATOM 635 C C . ASP A 1 88 ? -7.028 -2.398 -8.694 1.00 94.00 88 ASP A C 1
ATOM 637 O O . ASP A 1 88 ? -7.492 -1.298 -8.385 1.00 94.00 88 ASP A O 1
ATOM 641 N N . VAL A 1 89 ? -6.731 -3.329 -7.785 1.00 94.94 89 VAL A N 1
ATOM 642 C CA . VAL A 1 89 ? -6.966 -3.155 -6.342 1.00 94.94 89 VAL A CA 1
ATOM 643 C C . VAL A 1 89 ? -5.651 -3.255 -5.587 1.00 94.94 89 VAL A C 1
ATOM 645 O O . VAL A 1 89 ? -4.959 -4.270 -5.656 1.00 94.94 89 VAL A O 1
ATOM 648 N N . TRP A 1 90 ? -5.329 -2.209 -4.830 1.00 97.12 90 TRP A N 1
ATOM 649 C CA . TRP A 1 90 ? -4.175 -2.187 -3.936 1.00 97.12 90 TRP A CA 1
ATOM 650 C C . TRP A 1 90 ? -4.455 -3.015 -2.683 1.00 97.12 90 TRP A C 1
ATOM 652 O O . TRP A 1 90 ? -5.490 -2.830 -2.035 1.00 97.12 90 TRP A O 1
ATOM 662 N N . ILE A 1 91 ? -3.542 -3.921 -2.338 1.00 97.12 91 ILE A N 1
ATOM 663 C CA . ILE A 1 91 ? -3.678 -4.814 -1.186 1.00 97.12 91 ILE A CA 1
ATOM 664 C C . ILE A 1 91 ? -2.393 -4.877 -0.364 1.00 97.12 91 ILE A C 1
ATOM 666 O O . ILE A 1 91 ? -1.299 -4.541 -0.823 1.00 97.12 91 ILE A O 1
ATOM 670 N N . THR A 1 92 ? -2.536 -5.384 0.853 1.00 96.25 92 THR A N 1
ATOM 671 C CA . THR A 1 92 ? -1.438 -5.821 1.714 1.00 96.25 92 THR A CA 1
ATOM 672 C C . THR A 1 92 ? -1.733 -7.212 2.290 1.00 96.25 92 THR A C 1
ATOM 674 O O . THR A 1 92 ? -2.782 -7.807 2.023 1.00 96.25 92 THR A O 1
ATOM 677 N N . VAL A 1 93 ? -0.796 -7.751 3.071 1.00 89.75 93 VAL A N 1
ATOM 678 C CA . VAL A 1 93 ? -0.929 -9.031 3.778 1.00 89.75 93 VAL A CA 1
ATOM 679 C C . VAL A 1 93 ? -1.298 -8.803 5.247 1.00 89.75 93 VAL A C 1
ATOM 681 O O . VAL A 1 93 ? -0.765 -7.924 5.924 1.00 89.75 93 VAL A O 1
ATOM 684 N N . ALA A 1 94 ? -2.237 -9.604 5.750 1.00 81.06 94 ALA A N 1
ATOM 685 C CA . ALA A 1 94 ? -2.923 -9.351 7.018 1.00 81.06 94 ALA A CA 1
ATOM 686 C C . ALA A 1 94 ? -2.052 -9.344 8.294 1.00 81.06 94 ALA A C 1
ATOM 688 O O . ALA A 1 94 ? -2.317 -8.495 9.153 1.00 81.06 94 ALA A O 1
ATOM 689 N N . PRO A 1 95 ? -1.043 -10.229 8.477 1.00 81.44 95 PRO A N 1
ATOM 690 C CA . PRO A 1 95 ? -0.372 -10.346 9.773 1.00 81.44 95 PRO A CA 1
ATOM 691 C C . PRO A 1 95 ? 0.280 -9.044 10.243 1.00 81.44 95 PRO A C 1
ATOM 693 O O . PRO A 1 95 ? 0.217 -8.717 11.427 1.00 81.44 95 PRO A O 1
ATOM 696 N N . ASP A 1 96 ? 0.901 -8.293 9.334 1.00 81.88 96 ASP A N 1
ATOM 697 C CA . ASP A 1 96 ? 1.636 -7.071 9.677 1.00 81.88 96 ASP A CA 1
ATOM 698 C C . ASP A 1 96 ? 0.686 -5.900 9.929 1.00 81.88 96 ASP A C 1
ATOM 700 O O . ASP A 1 96 ? 0.862 -5.153 10.894 1.00 81.88 96 ASP A O 1
ATOM 704 N N . LEU A 1 97 ? -0.371 -5.793 9.119 1.00 89.25 97 LEU A N 1
ATOM 705 C CA . LEU A 1 97 ? -1.410 -4.779 9.272 1.00 89.25 97 LEU A CA 1
ATOM 706 C C . LEU A 1 97 ? -2.104 -4.883 10.634 1.00 89.25 97 LEU A C 1
ATOM 708 O O . LEU A 1 97 ? -2.205 -3.880 11.339 1.00 89.25 97 LEU A O 1
ATOM 712 N N . LYS A 1 98 ? -2.528 -6.092 11.032 1.00 89.19 98 LYS A N 1
ATOM 713 C CA . LYS A 1 98 ? -3.178 -6.313 12.333 1.00 89.19 98 LYS A CA 1
ATOM 714 C C . LYS A 1 98 ? -2.287 -5.867 13.492 1.00 89.19 98 LYS A C 1
ATOM 716 O O . LYS A 1 98 ? -2.730 -5.105 14.346 1.00 89.19 98 LYS A O 1
ATOM 721 N N . ARG A 1 99 ? -1.006 -6.263 13.488 1.00 88.00 99 ARG A N 1
ATOM 722 C CA . ARG A 1 99 ? -0.049 -5.852 14.534 1.00 88.00 99 ARG A CA 1
ATOM 723 C C . ARG A 1 99 ? 0.143 -4.336 14.586 1.00 88.00 99 ARG A C 1
ATOM 725 O O . ARG A 1 99 ? 0.311 -3.787 15.668 1.00 88.00 99 ARG A O 1
ATOM 732 N N . ARG A 1 100 ? 0.118 -3.658 13.435 1.00 89.06 100 ARG A N 1
ATOM 733 C CA . ARG A 1 100 ? 0.351 -2.208 13.327 1.00 89.06 100 ARG A CA 1
ATOM 734 C C . ARG A 1 100 ? -0.879 -1.349 13.650 1.00 89.06 100 ARG A C 1
ATOM 736 O O . ARG A 1 100 ? -0.701 -0.146 13.844 1.00 89.06 100 ARG A O 1
ATOM 743 N N . CYS A 1 101 ? -2.082 -1.928 13.714 1.00 91.44 101 CYS A N 1
ATOM 744 C CA . CYS A 1 101 ? -3.311 -1.216 14.091 1.00 91.44 101 CYS A CA 1
ATOM 745 C C . CYS A 1 101 ? -3.947 -1.674 15.416 1.00 91.44 101 CYS A C 1
ATOM 747 O O . CYS A 1 101 ? -4.925 -1.071 15.860 1.00 91.44 101 CYS A O 1
ATOM 749 N N . ALA A 1 102 ? -3.393 -2.701 16.066 1.00 89.12 102 ALA A N 1
ATOM 750 C CA . ALA A 1 102 ? -3.877 -3.205 17.348 1.00 89.12 102 ALA A CA 1
ATOM 751 C C . ALA A 1 102 ? -3.859 -2.131 18.453 1.00 89.12 102 ALA A C 1
ATOM 753 O O . ALA A 1 102 ? -2.952 -1.303 18.533 1.00 89.12 102 ALA A O 1
ATOM 754 N N . GLY A 1 103 ? -4.866 -2.165 19.331 1.00 87.62 103 GLY A N 1
ATOM 755 C CA . GLY A 1 103 ? -4.966 -1.275 20.496 1.00 87.62 103 GLY A CA 1
ATOM 756 C C . GLY A 1 103 ? -5.383 0.170 20.191 1.00 87.62 103 GLY A C 1
ATOM 757 O O . GLY A 1 103 ? -5.500 0.971 21.117 1.00 87.62 103 GLY A O 1
ATOM 758 N N . LEU A 1 104 ? -5.639 0.513 18.925 1.00 91.69 104 LEU A N 1
ATOM 759 C CA . LEU A 1 104 ? -6.122 1.832 18.512 1.00 91.69 104 LEU A CA 1
ATOM 760 C C . LEU A 1 104 ? -7.629 1.808 18.229 1.00 91.69 104 LEU A C 1
ATOM 762 O O . LEU A 1 104 ? -8.192 0.787 17.842 1.00 91.69 104 LEU A O 1
ATOM 766 N N . SER A 1 105 ? -8.294 2.954 18.393 1.00 93.19 105 SER A N 1
ATOM 767 C CA . SER A 1 105 ? -9.716 3.118 18.062 1.00 93.19 105 SER A CA 1
ATOM 768 C C . SER A 1 105 ? -10.045 4.551 17.626 1.00 93.19 105 SER A C 1
ATOM 770 O O . SER A 1 105 ? -9.224 5.463 17.770 1.00 93.19 105 SER A O 1
ATOM 772 N N . GLY A 1 106 ? -11.243 4.747 17.063 1.00 93.12 106 GLY A N 1
ATOM 773 C CA . GLY A 1 106 ? -11.758 6.059 16.658 1.00 93.12 106 GLY A CA 1
ATOM 774 C C . GLY A 1 106 ? -10.830 6.813 15.699 1.00 93.12 106 GLY A C 1
ATOM 775 O O . GLY A 1 106 ? -10.149 6.212 14.871 1.00 93.12 106 GLY A O 1
ATOM 776 N N . ALA A 1 107 ? -10.767 8.139 15.847 1.00 94.31 107 ALA A N 1
ATOM 777 C CA . ALA A 1 107 ? -9.959 9.008 14.988 1.00 94.31 107 ALA A CA 1
ATOM 778 C C . ALA A 1 107 ? -8.454 8.673 15.012 1.00 94.31 107 ALA A C 1
ATOM 780 O O . ALA A 1 107 ? -7.773 8.845 14.004 1.00 94.31 107 ALA A O 1
ATOM 781 N N . ALA A 1 108 ? -7.933 8.161 16.135 1.00 94.19 108 ALA A N 1
ATOM 782 C CA . ALA A 1 108 ? -6.532 7.755 16.238 1.00 94.19 108 ALA A CA 1
ATOM 783 C C . ALA A 1 108 ? -6.230 6.525 15.369 1.00 94.19 108 ALA A C 1
ATOM 785 O O . ALA A 1 108 ? -5.196 6.484 14.703 1.00 94.19 108 ALA A O 1
ATOM 786 N N . LEU A 1 109 ? -7.144 5.547 15.334 1.00 95.31 109 LEU A N 1
ATOM 787 C CA . LEU A 1 109 ? -7.039 4.399 14.432 1.00 95.31 109 LEU A CA 1
ATOM 788 C C . LEU A 1 109 ? -7.127 4.841 12.969 1.00 95.31 109 LEU A C 1
ATOM 790 O O . LEU A 1 109 ? -6.281 4.445 12.171 1.00 95.31 109 LEU A O 1
ATOM 794 N N . THR A 1 110 ? -8.100 5.690 12.632 1.00 96.62 110 THR A N 1
ATOM 795 C CA . THR A 1 110 ? -8.274 6.215 11.269 1.00 96.62 110 THR A CA 1
ATOM 796 C C . THR A 1 110 ? -7.011 6.910 10.768 1.00 96.62 110 THR A C 1
ATOM 798 O O . THR A 1 110 ? -6.472 6.531 9.727 1.00 96.62 110 THR A O 1
ATOM 801 N N . LEU A 1 111 ? -6.484 7.860 11.547 1.00 96.12 111 LEU A N 1
ATOM 802 C CA . LEU A 1 111 ? -5.258 8.577 11.203 1.00 96.12 111 LEU A CA 1
ATOM 803 C C . LEU A 1 111 ? -4.072 7.620 11.063 1.00 96.12 111 LEU A C 1
ATOM 805 O O . LEU A 1 111 ? -3.279 7.740 10.129 1.00 96.12 111 LEU A O 1
ATOM 809 N N . ARG A 1 112 ? -3.955 6.637 11.964 1.00 95.69 112 ARG A N 1
ATOM 810 C CA . ARG A 1 112 ? -2.863 5.667 11.904 1.00 95.69 112 ARG A CA 1
ATOM 811 C C . ARG A 1 112 ? -2.918 4.812 10.643 1.00 95.69 112 ARG A C 1
ATOM 813 O O . ARG A 1 112 ? -1.861 4.545 10.073 1.00 95.69 112 ARG A O 1
ATOM 820 N N . LEU A 1 113 ? -4.104 4.373 10.226 1.00 96.94 113 LEU A N 1
ATOM 821 C CA . LEU A 1 113 ? -4.284 3.591 9.002 1.00 96.94 113 LEU A CA 1
ATOM 822 C C . LEU A 1 113 ? -3.968 4.425 7.759 1.00 96.94 113 LEU A C 1
ATOM 824 O O . LEU A 1 113 ? -3.275 3.928 6.874 1.00 96.94 113 LEU A O 1
ATOM 828 N N . GLN A 1 114 ? -4.386 5.694 7.724 1.00 97.75 114 GLN A N 1
ATOM 829 C CA . GLN A 1 114 ? -4.020 6.612 6.641 1.00 97.75 114 GLN A CA 1
ATOM 830 C C . GLN A 1 114 ? -2.501 6.791 6.546 1.00 97.75 114 GLN A C 1
ATOM 832 O O . GLN A 1 114 ? -1.933 6.652 5.465 1.00 97.75 114 GLN A O 1
ATOM 837 N N . GLN A 1 115 ? -1.843 7.006 7.690 1.00 97.62 115 GLN A N 1
ATOM 838 C CA . GLN A 1 115 ? -0.383 7.046 7.806 1.00 97.62 115 GLN A CA 1
ATOM 839 C C . GLN A 1 115 ? 0.264 5.781 7.269 1.00 97.62 115 GLN A C 1
ATOM 841 O O . GLN A 1 115 ? 1.061 5.843 6.342 1.00 97.62 115 GLN A O 1
ATOM 846 N N . LEU A 1 116 ? -0.123 4.634 7.821 1.00 96.75 116 LEU A N 1
ATOM 847 C CA . LEU A 1 116 ? 0.492 3.343 7.543 1.00 96.75 116 LEU A CA 1
ATOM 848 C C . LEU A 1 116 ? 0.379 2.935 6.073 1.00 96.75 116 LEU A C 1
ATOM 850 O O . LEU A 1 116 ? 1.306 2.337 5.532 1.00 96.75 116 LEU A O 1
ATOM 854 N N . LEU A 1 117 ? -0.765 3.218 5.450 1.00 97.12 117 LEU A N 1
ATOM 855 C CA . LEU A 1 117 ? -1.084 2.806 4.085 1.00 97.12 117 LEU A CA 1
ATOM 856 C C . LEU A 1 117 ? -0.713 3.862 3.036 1.00 97.12 117 LEU A C 1
ATOM 858 O O . LEU A 1 117 ? -0.993 3.655 1.860 1.00 97.12 117 LEU A O 1
ATOM 862 N N . GLY A 1 118 ? -0.098 4.982 3.433 1.00 97.38 118 GLY A N 1
ATOM 863 C CA . GLY A 1 118 ? 0.250 6.055 2.501 1.00 97.38 118 GLY A CA 1
ATOM 864 C C . GLY A 1 118 ? -0.972 6.751 1.893 1.00 97.38 118 GLY A C 1
ATOM 865 O O . GLY A 1 118 ? -0.916 7.210 0.756 1.00 97.38 118 GLY A O 1
ATOM 866 N N . LEU A 1 119 ? -2.089 6.805 2.621 1.00 97.56 119 LEU A N 1
ATOM 867 C CA . LEU A 1 119 ? -3.338 7.425 2.174 1.00 97.56 119 LEU A CA 1
ATOM 868 C C . LEU A 1 119 ? -3.449 8.871 2.681 1.00 97.56 119 LEU A C 1
ATOM 870 O O . LEU A 1 119 ? -2.895 9.187 3.741 1.00 97.56 119 LEU A O 1
ATOM 874 N N . PRO A 1 120 ? -4.173 9.745 1.956 1.00 96.06 120 PRO A N 1
ATOM 875 C CA . PRO A 1 120 ? -4.396 11.115 2.391 1.00 96.06 120 PRO A CA 1
ATOM 876 C C . PRO A 1 120 ? -5.210 11.156 3.691 1.00 96.06 120 PRO A C 1
ATOM 878 O O . PRO A 1 120 ? -6.033 10.267 3.931 1.00 96.06 120 PRO A O 1
ATOM 881 N N . PRO A 1 121 ? -5.031 12.201 4.515 1.00 95.50 121 PRO A N 1
ATOM 882 C CA . PRO A 1 121 ? -5.917 12.441 5.641 1.00 95.50 121 PRO A CA 1
ATOM 883 C C . PRO A 1 121 ? -7.309 12.851 5.129 1.00 95.50 121 PRO A C 1
ATOM 885 O O . PRO A 1 121 ? -7.484 13.931 4.567 1.00 95.50 121 PRO A O 1
ATOM 888 N N . ASP A 1 122 ? -8.287 11.974 5.330 1.00 93.38 122 ASP A N 1
ATOM 889 C CA . ASP A 1 122 ? -9.724 12.168 5.105 1.00 93.38 122 ASP A CA 1
ATOM 890 C C . ASP A 1 122 ? -10.535 11.760 6.360 1.00 93.38 122 ASP A C 1
ATOM 892 O O . ASP A 1 122 ? -9.963 11.440 7.407 1.00 93.38 122 ASP A O 1
ATOM 896 N N . ASP A 1 123 ? -11.866 11.826 6.308 1.00 88.75 123 ASP A N 1
ATOM 897 C CA . ASP A 1 123 ? -12.721 11.395 7.425 1.00 88.75 123 ASP A CA 1
ATOM 898 C C . ASP A 1 123 ? -12.779 9.863 7.572 1.00 88.75 123 ASP A C 1
ATOM 900 O O . ASP A 1 123 ? -12.959 9.365 8.686 1.00 88.75 123 ASP A O 1
ATOM 904 N N . ALA A 1 124 ? -12.615 9.126 6.465 1.00 90.50 124 ALA A N 1
ATOM 905 C CA . ALA A 1 124 ? -12.517 7.669 6.351 1.00 90.50 124 ALA A CA 1
ATOM 906 C C . ALA A 1 124 ? -13.579 6.873 7.13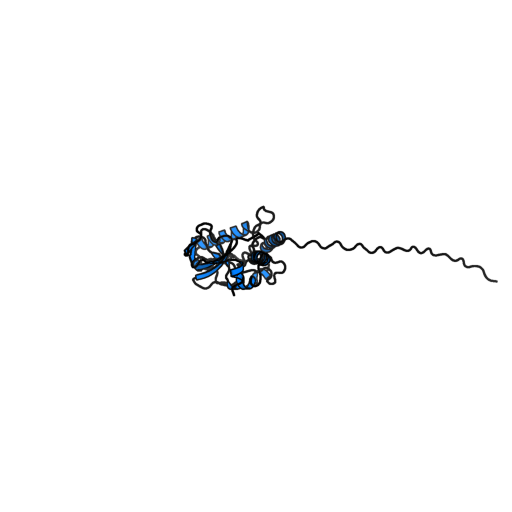5 1.00 90.50 124 ALA A C 1
ATOM 908 O O . ALA A 1 124 ? -13.398 5.683 7.399 1.00 90.50 124 ALA A O 1
ATOM 909 N N . THR A 1 125 ? -14.701 7.504 7.490 1.00 86.44 125 THR A N 1
ATOM 910 C CA . THR A 1 125 ? -15.704 6.933 8.404 1.00 86.44 125 THR A CA 1
ATOM 911 C C . THR A 1 125 ? -16.379 5.706 7.792 1.00 86.44 125 THR A C 1
ATOM 913 O O . THR A 1 125 ? -16.636 4.724 8.489 1.00 86.44 125 THR A O 1
ATOM 916 N N . ASP A 1 126 ? -16.563 5.721 6.472 1.00 88.69 126 ASP A N 1
ATOM 917 C CA . ASP A 1 126 ? -17.206 4.639 5.726 1.00 88.69 126 ASP A CA 1
ATOM 918 C C . ASP A 1 126 ? -16.217 3.597 5.184 1.00 88.69 126 ASP A C 1
ATOM 920 O O . ASP A 1 126 ? -16.632 2.622 4.558 1.00 88.69 126 ASP A O 1
ATOM 924 N N . ARG A 1 127 ? -14.906 3.749 5.425 1.00 94.06 127 ARG A N 1
ATOM 925 C CA . ARG A 1 127 ? -13.936 2.732 5.000 1.00 94.06 127 ARG A CA 1
ATOM 926 C C . ARG A 1 127 ? -14.088 1.454 5.822 1.00 94.06 127 ARG A C 1
ATOM 928 O O . ARG A 1 127 ? -14.204 1.489 7.053 1.00 94.06 127 ARG A O 1
ATOM 935 N N . LYS A 1 128 ? -14.001 0.317 5.135 1.00 93.62 128 LYS A N 1
ATOM 936 C CA . LYS A 1 128 ? -14.020 -1.037 5.699 1.00 93.62 128 LYS A CA 1
ATOM 937 C C . LYS A 1 128 ? -12.778 -1.801 5.269 1.00 93.62 128 LYS A C 1
ATOM 939 O O . LYS A 1 128 ? -12.122 -1.458 4.280 1.00 93.62 128 LYS A O 1
ATOM 944 N N . PHE A 1 129 ? -12.452 -2.852 6.013 1.00 94.19 129 PHE A N 1
ATOM 945 C CA . PHE A 1 129 ? -11.505 -3.843 5.527 1.00 94.19 129 PHE A CA 1
ATOM 946 C C . PHE A 1 129 ? -12.230 -4.859 4.665 1.00 94.19 129 PHE A C 1
ATOM 948 O O . PHE A 1 129 ? -13.242 -5.421 5.075 1.00 94.19 129 PHE A O 1
ATOM 955 N N . PHE A 1 130 ? -11.666 -5.122 3.496 1.00 93.06 130 PHE A N 1
ATOM 956 C CA . PHE A 1 130 ? -12.101 -6.203 2.635 1.00 93.06 130 PHE A CA 1
ATOM 957 C C . PHE A 1 130 ? -11.012 -7.260 2.598 1.00 93.06 130 PHE A C 1
ATOM 959 O O . PHE A 1 130 ? -9.908 -6.982 2.121 1.00 93.06 130 PHE A O 1
ATOM 966 N N . THR A 1 131 ? -11.312 -8.451 3.108 1.00 93.12 131 THR A N 1
ATOM 967 C CA . THR A 1 131 ? -10.427 -9.617 3.009 1.00 93.12 131 THR A CA 1
ATOM 968 C C . THR A 1 131 ? -10.942 -10.551 1.929 1.00 93.12 131 THR A C 1
ATOM 970 O O . THR A 1 131 ? -12.148 -10.629 1.703 1.00 93.12 131 THR A O 1
ATOM 973 N N . PHE A 1 132 ? -10.038 -11.209 1.208 1.00 93.44 132 PHE A N 1
ATOM 974 C CA . PHE A 1 132 ? -10.398 -12.161 0.158 1.00 93.44 132 PHE A CA 1
ATOM 975 C C . PHE A 1 132 ? -9.196 -13.005 -0.260 1.00 93.44 132 PHE A C 1
ATOM 977 O O . PHE A 1 132 ? -8.040 -12.625 -0.054 1.00 93.44 132 PHE A O 1
ATOM 984 N N . THR A 1 133 ? -9.478 -14.126 -0.917 1.00 94.81 133 THR A N 1
ATOM 985 C CA . THR A 1 133 ? -8.473 -15.000 -1.521 1.00 94.81 133 THR A CA 1
ATOM 986 C C . THR A 1 133 ? -8.367 -14.733 -3.022 1.00 94.81 133 THR A C 1
ATOM 988 O O . THR A 1 133 ? -9.372 -14.683 -3.741 1.00 94.81 133 THR A O 1
ATOM 991 N N . VAL A 1 134 ? -7.140 -14.613 -3.528 1.00 95.62 134 VAL A N 1
ATOM 992 C CA . VAL A 1 134 ? -6.843 -14.380 -4.952 1.00 95.62 134 VAL A CA 1
ATOM 993 C C . VAL A 1 134 ? -5.686 -15.255 -5.427 1.00 95.62 134 VAL A C 1
ATOM 995 O O . VAL A 1 134 ? -4.830 -15.651 -4.636 1.00 95.62 134 VAL A O 1
ATOM 998 N N . ARG A 1 135 ? -5.636 -15.592 -6.720 1.00 97.25 135 ARG A N 1
ATOM 999 C CA . ARG A 1 135 ? -4.503 -16.353 -7.268 1.00 97.25 135 ARG A CA 1
ATOM 1000 C C . ARG A 1 135 ? -3.263 -15.469 -7.317 1.00 97.25 135 ARG A C 1
ATOM 1002 O O . ARG A 1 135 ? -3.334 -14.337 -7.787 1.00 97.25 135 ARG A O 1
ATOM 1009 N N . SER A 1 136 ? -2.105 -16.012 -6.955 1.00 96.19 136 SER A N 1
ATOM 1010 C CA . SER A 1 136 ? -0.836 -15.278 -7.049 1.00 96.19 136 SER A CA 1
ATOM 1011 C C . SER A 1 136 ? -0.474 -14.859 -8.474 1.00 96.19 136 SER A C 1
ATOM 1013 O O . SER A 1 136 ? 0.174 -13.839 -8.659 1.00 96.19 136 SER A O 1
ATOM 1015 N N . ALA A 1 137 ? -0.939 -15.592 -9.488 1.00 94.75 137 ALA A N 1
ATOM 1016 C CA . ALA A 1 137 ? -0.761 -15.219 -10.893 1.00 94.75 137 ALA A CA 1
ATOM 1017 C C . ALA A 1 137 ? -1.491 -13.919 -11.289 1.00 94.75 137 ALA A C 1
ATOM 1019 O O . ALA A 1 137 ? -1.134 -13.304 -12.292 1.00 94.75 137 ALA A O 1
ATOM 1020 N N . ASP A 1 138 ? -2.497 -13.504 -10.512 1.00 95.94 138 ASP A N 1
ATOM 1021 C CA . ASP A 1 138 ? -3.258 -12.271 -10.733 1.00 95.94 138 ASP A CA 1
ATOM 1022 C C . ASP A 1 138 ? -2.702 -11.090 -9.902 1.00 95.94 138 ASP A C 1
ATOM 1024 O O . ASP A 1 138 ? -3.253 -9.989 -9.942 1.00 95.94 138 ASP A O 1
ATOM 1028 N N . LEU A 1 139 ? -1.606 -11.308 -9.162 1.00 96.69 139 LEU A N 1
ATOM 1029 C CA . LEU A 1 139 ? -0.918 -10.311 -8.344 1.00 96.69 139 LEU A CA 1
ATOM 1030 C C . LEU A 1 139 ? 0.374 -9.835 -9.008 1.00 96.69 139 LEU A C 1
ATOM 1032 O O . LEU A 1 139 ? 1.042 -10.574 -9.734 1.00 96.69 139 LEU A O 1
ATOM 1036 N N . PHE A 1 140 ? 0.773 -8.610 -8.691 1.00 96.44 140 PHE A N 1
ATOM 1037 C CA . PHE A 1 140 ? 2.130 -8.129 -8.920 1.00 96.44 140 PHE A CA 1
ATOM 1038 C C . PHE A 1 140 ? 2.558 -7.171 -7.811 1.00 96.44 140 PHE A C 1
ATOM 1040 O O . PHE A 1 140 ? 1.723 -6.571 -7.129 1.00 96.44 140 PHE A O 1
ATOM 1047 N N . ARG A 1 141 ? 3.869 -7.040 -7.615 1.00 96.38 141 ARG A N 1
ATOM 1048 C CA . ARG A 1 141 ? 4.441 -6.049 -6.704 1.00 96.38 141 ARG A CA 1
ATOM 1049 C C . ARG A 1 141 ? 4.636 -4.726 -7.462 1.00 96.38 141 ARG A C 1
ATOM 1051 O O . ARG A 1 141 ? 5.225 -4.757 -8.542 1.00 96.38 141 ARG A O 1
ATOM 1058 N N . PRO A 1 142 ? 4.169 -3.572 -6.953 1.00 96.50 142 PRO A N 1
ATOM 1059 C CA . PRO A 1 142 ? 4.301 -2.288 -7.641 1.00 96.50 142 PRO A CA 1
ATOM 1060 C C . PRO A 1 142 ? 5.712 -1.694 -7.450 1.00 96.50 142 PRO A C 1
ATOM 1062 O O . PRO A 1 142 ? 5.896 -0.650 -6.829 1.00 96.50 142 PRO A O 1
ATOM 1065 N N . CYS A 1 143 ? 6.730 -2.380 -7.970 1.00 94.31 143 CYS A N 1
ATOM 1066 C CA . CYS A 1 143 ? 8.106 -1.890 -8.060 1.00 94.31 143 CYS A CA 1
ATOM 1067 C C . CYS A 1 143 ? 8.744 -2.303 -9.395 1.00 94.31 143 CYS A C 1
ATOM 1069 O O . CYS A 1 143 ? 8.076 -2.918 -10.226 1.00 94.31 143 CYS A O 1
ATOM 1071 N N . ALA A 1 144 ? 10.013 -1.954 -9.634 1.00 91.50 144 ALA A N 1
ATOM 1072 C CA . ALA A 1 144 ? 10.686 -2.244 -10.908 1.00 91.50 144 ALA A CA 1
ATOM 1073 C C . ALA A 1 144 ? 10.659 -3.742 -11.277 1.00 91.50 144 ALA A C 1
ATOM 1075 O O . ALA A 1 144 ? 10.478 -4.094 -12.439 1.00 91.50 144 ALA A O 1
ATOM 1076 N N . ASP A 1 145 ? 10.768 -4.626 -10.279 1.00 90.50 145 ASP A N 1
ATOM 1077 C CA . ASP A 1 145 ? 10.559 -6.065 -10.440 1.00 90.50 145 ASP A CA 1
ATOM 1078 C C . ASP A 1 145 ? 9.160 -6.468 -9.931 1.00 90.50 145 ASP A C 1
ATOM 1080 O O . ASP A 1 145 ? 8.907 -6.412 -8.725 1.00 90.50 145 ASP A O 1
ATOM 1084 N N . PRO A 1 146 ? 8.243 -6.918 -10.807 1.00 92.94 146 PRO A N 1
ATOM 1085 C CA . PRO A 1 146 ? 6.870 -7.244 -10.422 1.00 92.94 146 PRO A CA 1
ATOM 1086 C C . PRO A 1 146 ? 6.725 -8.528 -9.596 1.00 92.94 146 PRO A C 1
ATOM 1088 O O . PRO A 1 146 ? 5.605 -8.856 -9.180 1.00 92.94 146 PRO A O 1
ATOM 1091 N N . ARG A 1 147 ? 7.802 -9.297 -9.382 1.00 92.75 147 ARG A N 1
ATOM 1092 C CA . ARG A 1 147 ? 7.735 -10.558 -8.638 1.00 92.75 147 ARG A CA 1
ATOM 1093 C C . ARG A 1 147 ? 7.238 -10.357 -7.213 1.00 92.75 147 ARG A C 1
ATOM 1095 O O . ARG A 1 147 ? 7.739 -9.546 -6.441 1.00 92.75 147 ARG A O 1
ATOM 1102 N N . ILE A 1 148 ? 6.292 -11.207 -6.830 1.00 94.94 148 ILE A N 1
ATOM 1103 C CA . ILE A 1 148 ? 5.701 -11.191 -5.490 1.00 94.94 148 ILE A CA 1
ATOM 1104 C C . ILE A 1 148 ? 6.423 -12.117 -4.504 1.00 94.94 148 ILE A C 1
ATOM 1106 O O . ILE A 1 148 ? 6.229 -11.993 -3.301 1.00 94.94 148 ILE A O 1
ATOM 1110 N N . ASN A 1 149 ? 7.263 -13.034 -4.992 1.00 94.44 149 ASN A N 1
ATOM 1111 C CA . ASN A 1 149 ? 7.981 -14.022 -4.179 1.00 94.44 149 ASN A CA 1
ATOM 1112 C C . ASN A 1 149 ? 9.358 -13.534 -3.690 1.00 94.44 149 ASN A C 1
ATOM 1114 O O . ASN A 1 149 ? 10.159 -14.338 -3.214 1.00 94.44 149 ASN A O 1
ATOM 1118 N N . THR A 1 150 ? 9.637 -12.237 -3.814 1.00 92.69 150 THR A N 1
ATOM 1119 C CA . THR A 1 150 ? 10.861 -11.581 -3.343 1.00 92.69 150 THR A CA 1
ATOM 1120 C C . THR A 1 150 ? 10.598 -10.789 -2.062 1.00 92.69 150 THR A C 1
ATOM 1122 O O . THR A 1 150 ? 9.471 -10.359 -1.795 1.00 92.69 150 THR A O 1
ATOM 1125 N N . SER A 1 151 ? 11.657 -10.589 -1.273 1.00 94.56 151 SER A N 1
ATOM 1126 C CA . SER A 1 151 ? 11.638 -9.831 -0.015 1.00 94.56 151 SER A CA 1
ATOM 1127 C C . SER A 1 151 ? 12.275 -8.439 -0.119 1.00 94.56 151 SER A C 1
ATOM 1129 O O . SER A 1 151 ? 12.515 -7.808 0.905 1.00 94.56 151 SER A O 1
ATOM 1131 N N . ALA A 1 152 ? 12.595 -7.988 -1.331 1.00 92.94 152 ALA A N 1
ATOM 1132 C CA . ALA A 1 152 ? 13.167 -6.678 -1.626 1.00 92.94 152 ALA A CA 1
ATOM 1133 C C . ALA A 1 152 ? 12.845 -6.294 -3.079 1.00 92.94 152 ALA A C 1
ATOM 1135 O O . ALA A 1 152 ? 12.595 -7.173 -3.915 1.00 92.94 152 ALA A O 1
ATOM 1136 N N . CYS A 1 153 ? 12.881 -4.995 -3.365 1.00 92.44 153 CYS A N 1
ATOM 1137 C CA . CYS A 1 153 ? 12.813 -4.443 -4.716 1.00 92.44 153 CYS A CA 1
ATOM 1138 C C . CYS A 1 153 ? 14.170 -3.867 -5.131 1.00 92.44 153 CYS A C 1
ATOM 1140 O O . CYS A 1 153 ? 15.038 -3.612 -4.301 1.00 92.44 153 CYS A O 1
ATOM 1142 N N . THR A 1 154 ? 14.336 -3.669 -6.435 1.00 88.62 154 THR A N 1
ATOM 1143 C CA . THR A 1 154 ? 15.486 -2.985 -7.036 1.00 88.62 154 THR A CA 1
ATOM 1144 C C . THR A 1 154 ? 15.041 -1.651 -7.636 1.00 88.62 154 THR A C 1
ATOM 1146 O O . THR A 1 154 ? 13.857 -1.468 -7.927 1.00 88.62 154 THR A O 1
ATOM 1149 N N . LEU A 1 155 ? 15.989 -0.732 -7.821 1.00 89.38 155 LEU A N 1
ATOM 1150 C CA . LEU A 1 155 ? 15.789 0.506 -8.579 1.00 89.38 155 LEU A CA 1
ATOM 1151 C C . LEU A 1 155 ? 15.988 0.305 -10.085 1.00 89.38 155 LEU A C 1
ATOM 1153 O O . LEU A 1 155 ? 15.508 1.112 -10.879 1.00 89.38 155 LEU A O 1
ATOM 1157 N N . ASP A 1 156 ? 16.668 -0.771 -10.475 1.00 87.00 156 ASP A N 1
ATOM 1158 C CA . ASP A 1 156 ? 16.984 -1.057 -11.868 1.00 87.00 156 ASP A CA 1
ATOM 1159 C C . ASP A 1 156 ? 15.849 -1.828 -12.544 1.00 87.00 156 ASP A C 1
ATOM 1161 O O . ASP A 1 156 ? 15.362 -2.837 -12.027 1.00 87.00 156 ASP A O 1
ATOM 1165 N N . VAL A 1 157 ? 15.458 -1.389 -13.742 1.00 80.00 157 VAL A N 1
ATOM 1166 C CA . VAL A 1 157 ? 14.509 -2.127 -14.584 1.00 80.00 157 VAL A CA 1
ATOM 1167 C C . VAL A 1 157 ? 15.227 -3.348 -15.183 1.00 80.00 157 VAL A C 1
ATOM 1169 O O . VAL A 1 157 ? 16.223 -3.175 -15.887 1.00 80.00 157 VAL A O 1
ATOM 1172 N N . PRO A 1 158 ? 14.772 -4.590 -14.938 1.00 74.19 158 PRO A N 1
ATOM 1173 C CA . PRO A 1 158 ? 15.495 -5.779 -15.402 1.00 74.19 158 PRO A CA 1
ATOM 1174 C C . PRO A 1 158 ? 15.485 -5.949 -16.943 1.00 74.19 158 PRO A C 1
ATOM 1176 O O . PRO A 1 158 ? 14.431 -6.182 -17.535 1.00 74.19 158 PRO A O 1
ATOM 1179 N N . GLU A 1 159 ? 16.660 -5.927 -17.596 1.00 62.91 159 GLU A N 1
ATOM 1180 C CA . GLU A 1 159 ? 16.808 -5.830 -19.070 1.00 62.91 159 GLU A CA 1
ATOM 1181 C C . GLU A 1 159 ? 16.250 -6.989 -19.919 1.00 62.91 159 GLU A C 1
ATOM 1183 O O . GLU A 1 159 ? 15.661 -6.751 -20.967 1.00 62.91 159 GLU A O 1
ATOM 1188 N N . SER A 1 160 ? 16.439 -8.258 -19.550 1.00 46.72 160 SER A N 1
ATOM 1189 C CA . SER A 1 160 ? 16.029 -9.380 -20.410 1.00 46.72 160 SER A CA 1
ATOM 1190 C C . SER A 1 160 ? 14.996 -10.231 -19.685 1.00 46.72 160 SER A C 1
ATOM 1192 O O . SER A 1 160 ? 15.195 -10.574 -18.523 1.00 46.72 160 SER A O 1
ATOM 1194 N N . ARG A 1 161 ? 13.903 -10.642 -20.348 1.00 52.56 161 ARG A N 1
ATOM 1195 C CA . ARG A 1 161 ? 12.942 -11.651 -19.838 1.00 52.56 161 ARG A CA 1
ATOM 1196 C C . ARG A 1 161 ? 12.271 -11.317 -18.480 1.00 52.56 161 ARG A C 1
ATOM 1198 O O . ARG A 1 161 ? 11.929 -12.256 -17.777 1.00 52.56 161 ARG A O 1
ATOM 1205 N N . HIS A 1 162 ? 12.101 -10.027 -18.126 1.00 52.53 162 HIS A N 1
ATOM 1206 C CA . HIS A 1 162 ? 11.363 -9.402 -16.986 1.00 52.53 162 HIS A CA 1
ATOM 1207 C C . HIS A 1 162 ? 10.848 -10.336 -15.870 1.00 52.53 162 HIS A C 1
ATOM 1209 O O . HIS A 1 162 ? 9.665 -10.353 -15.553 1.00 52.53 162 HIS A O 1
ATOM 1215 N N . ALA A 1 163 ? 11.724 -11.136 -15.264 1.00 60.25 163 ALA A N 1
ATOM 1216 C CA . ALA A 1 163 ? 11.342 -12.123 -14.254 1.00 60.25 163 ALA A CA 1
ATOM 1217 C C . ALA A 1 163 ? 10.410 -13.274 -14.721 1.00 60.25 163 ALA A C 1
ATOM 1219 O O . ALA A 1 163 ? 9.550 -13.743 -13.976 1.00 60.25 163 ALA A O 1
ATOM 1220 N N . GLY A 1 164 ? 10.604 -13.779 -15.940 1.00 68.56 164 GLY A N 1
ATOM 1221 C CA . GLY A 1 164 ? 9.841 -14.898 -16.504 1.00 68.56 164 GLY A CA 1
ATOM 1222 C C . GLY A 1 164 ? 8.459 -14.510 -17.036 1.00 68.56 164 GLY A C 1
ATOM 1223 O O . GLY A 1 164 ? 7.619 -15.384 -17.242 1.00 68.56 164 GLY A O 1
ATOM 1224 N N . LEU A 1 165 ? 8.210 -13.216 -17.247 1.00 74.44 165 LEU A N 1
ATOM 1225 C CA . LEU A 1 165 ? 6.948 -12.702 -17.772 1.00 74.44 165 LEU A CA 1
ATOM 1226 C C . LEU A 1 165 ? 6.915 -12.682 -19.304 1.00 74.44 165 LEU A C 1
ATOM 1228 O O . LEU A 1 165 ? 7.932 -12.491 -19.968 1.00 74.44 165 LEU A O 1
ATOM 1232 N N . ALA A 1 166 ? 5.710 -12.827 -19.860 1.00 84.81 166 ALA A N 1
ATOM 1233 C CA . ALA A 1 166 ? 5.450 -12.537 -21.265 1.00 84.81 166 ALA A CA 1
ATOM 1234 C C . ALA A 1 166 ? 5.623 -11.034 -21.549 1.00 84.81 166 ALA A C 1
ATOM 1236 O O . ALA A 1 166 ? 5.289 -10.202 -20.705 1.00 84.81 166 ALA A O 1
ATOM 1237 N N . GLU A 1 167 ? 6.072 -10.688 -22.756 1.00 84.69 167 GLU A N 1
ATOM 1238 C CA . GLU A 1 167 ? 6.368 -9.305 -23.169 1.00 84.69 167 GLU A CA 1
ATOM 1239 C C . GLU A 1 167 ? 5.182 -8.347 -22.972 1.00 84.69 167 GLU A C 1
ATOM 1241 O O . GLU A 1 167 ? 5.338 -7.259 -22.428 1.00 84.69 167 GLU A O 1
ATOM 1246 N N . ALA A 1 168 ? 3.965 -8.774 -23.320 1.00 87.00 168 ALA A N 1
ATOM 1247 C CA . ALA A 1 168 ? 2.768 -7.960 -23.111 1.00 87.00 168 ALA A CA 1
ATOM 1248 C C . ALA A 1 168 ? 2.498 -7.673 -21.620 1.00 87.00 168 ALA A C 1
ATOM 1250 O O . ALA A 1 168 ? 2.060 -6.578 -21.267 1.00 87.00 168 ALA A O 1
ATOM 1251 N N . THR A 1 169 ? 2.773 -8.639 -20.737 1.00 85.88 169 THR A N 1
ATOM 1252 C CA . THR A 1 169 ? 2.615 -8.480 -19.282 1.00 85.88 169 THR A CA 1
ATOM 1253 C C . THR A 1 169 ? 3.671 -7.537 -18.714 1.00 85.88 169 THR A C 1
ATOM 1255 O O . THR A 1 169 ? 3.349 -6.701 -17.873 1.00 85.88 169 THR A O 1
ATOM 1258 N N . ALA A 1 170 ? 4.906 -7.653 -19.201 1.00 86.06 170 ALA A N 1
ATOM 1259 C CA . ALA A 1 170 ? 6.010 -6.748 -18.907 1.00 86.06 170 ALA A CA 1
ATOM 1260 C C . ALA A 1 170 ? 5.671 -5.296 -19.289 1.00 86.06 170 ALA A C 1
ATOM 1262 O O . ALA A 1 170 ? 5.612 -4.431 -18.420 1.00 86.06 170 ALA A O 1
ATOM 1263 N N . ALA A 1 171 ? 5.297 -5.050 -20.546 1.00 88.38 171 ALA A N 1
ATOM 1264 C CA . ALA A 1 171 ? 4.935 -3.713 -21.019 1.00 88.38 171 ALA A CA 1
ATOM 1265 C C . ALA A 1 171 ? 3.720 -3.121 -20.276 1.00 88.38 171 ALA A C 1
ATOM 1267 O O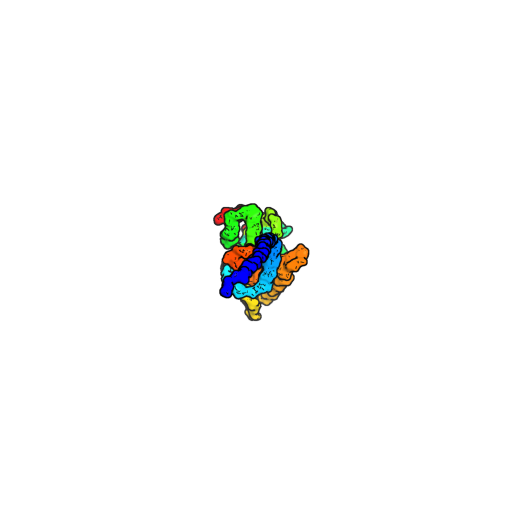 . ALA A 1 171 ? 3.643 -1.914 -20.032 1.00 88.38 171 ALA A O 1
ATOM 1268 N N . ALA A 1 172 ? 2.748 -3.961 -19.899 1.00 90.19 172 ALA A N 1
ATOM 1269 C CA . ALA A 1 172 ? 1.616 -3.526 -19.085 1.00 90.19 172 ALA A CA 1
ATOM 1270 C C . ALA A 1 172 ? 2.050 -3.087 -17.676 1.00 90.19 172 ALA A C 1
ATOM 1272 O O . ALA A 1 172 ? 1.512 -2.102 -17.167 1.00 90.19 172 ALA A O 1
ATOM 1273 N N . HIS A 1 173 ? 3.014 -3.788 -17.072 1.00 92.25 173 HIS A N 1
ATOM 1274 C CA . HIS A 1 173 ? 3.602 -3.424 -15.782 1.00 92.25 173 HIS A CA 1
ATOM 1275 C C . HIS A 1 173 ? 4.394 -2.117 -15.863 1.00 92.25 173 HIS A C 1
ATOM 1277 O O . HIS A 1 173 ? 4.154 -1.220 -15.060 1.00 92.25 173 HIS A O 1
ATOM 1283 N N . ASP A 1 174 ? 5.240 -1.944 -16.878 1.00 91.25 174 ASP A N 1
ATOM 1284 C CA . ASP A 1 174 ? 6.013 -0.706 -17.053 1.00 91.25 174 ASP A CA 1
ATOM 1285 C C . ASP A 1 174 ? 5.099 0.507 -17.236 1.00 91.25 174 ASP A C 1
ATOM 1287 O O . ASP A 1 174 ? 5.298 1.562 -16.628 1.00 91.25 174 ASP A O 1
ATOM 1291 N N . ARG A 1 175 ? 4.029 0.346 -18.026 1.00 93.56 175 ARG A N 1
ATOM 1292 C CA . ARG A 1 175 ? 3.013 1.388 -18.185 1.00 93.56 175 ARG A CA 1
ATOM 1293 C C . ARG A 1 175 ? 2.304 1.694 -16.869 1.00 93.56 175 ARG A C 1
ATOM 1295 O O . ARG A 1 175 ? 2.070 2.869 -16.590 1.00 93.56 175 ARG A O 1
ATOM 1302 N N . PHE A 1 176 ? 1.963 0.674 -16.080 1.00 95.19 176 PHE A N 1
ATOM 1303 C CA . PHE A 1 176 ? 1.387 0.867 -14.749 1.00 95.19 176 PHE A CA 1
ATOM 1304 C C . PHE A 1 176 ? 2.343 1.678 -13.866 1.00 95.19 176 PHE A C 1
ATOM 1306 O O . PHE A 1 176 ? 1.940 2.707 -13.327 1.00 95.19 176 PHE A O 1
ATOM 1313 N N . MET A 1 177 ? 3.616 1.283 -13.785 1.00 95.56 177 MET A N 1
ATOM 1314 C CA . MET A 1 177 ? 4.629 1.974 -12.983 1.00 95.56 177 MET A CA 1
ATOM 1315 C C . MET A 1 177 ? 4.801 3.435 -13.409 1.00 95.56 177 MET A C 1
ATOM 1317 O O . MET A 1 177 ? 4.759 4.326 -12.562 1.00 95.56 177 MET A O 1
ATOM 1321 N N . LEU A 1 178 ? 4.908 3.708 -14.714 1.00 95.50 178 LEU A N 1
ATOM 1322 C CA . LEU A 1 178 ? 5.008 5.074 -15.234 1.00 95.50 178 LEU A CA 1
ATOM 1323 C C . LEU A 1 178 ? 3.779 5.920 -14.865 1.00 95.50 178 LEU A C 1
ATOM 1325 O O . LEU A 1 178 ? 3.920 7.074 -14.458 1.00 95.50 178 LEU A O 1
ATOM 1329 N N . GLN A 1 179 ? 2.575 5.354 -14.974 1.00 96.69 179 GLN A N 1
ATOM 1330 C CA . GLN A 1 179 ? 1.346 6.040 -14.573 1.00 96.69 179 GLN A CA 1
ATOM 1331 C C . GLN A 1 179 ? 1.326 6.346 -13.073 1.00 96.69 179 GLN A C 1
ATOM 1333 O O . GLN A 1 179 ? 0.952 7.460 -12.699 1.00 96.69 179 GLN A O 1
ATOM 1338 N N . GLN A 1 180 ? 1.765 5.407 -12.227 1.00 97.12 180 GLN A N 1
ATOM 1339 C CA . GLN A 1 180 ? 1.856 5.641 -10.786 1.00 97.12 180 GLN A CA 1
ATOM 1340 C C . GLN A 1 180 ? 2.856 6.750 -10.463 1.00 97.12 180 GLN A C 1
ATOM 1342 O O . GLN A 1 180 ? 2.505 7.663 -9.724 1.00 97.12 180 GLN A O 1
ATOM 1347 N N . LEU A 1 181 ? 4.051 6.748 -11.060 1.00 95.75 181 LEU A N 1
ATOM 1348 C CA . LEU A 1 181 ? 5.057 7.796 -10.836 1.00 95.75 181 LEU A CA 1
ATOM 1349 C C . LEU A 1 181 ? 4.530 9.188 -11.235 1.00 95.75 181 LEU A C 1
ATOM 1351 O O . LEU A 1 181 ? 4.608 10.134 -10.452 1.00 95.75 181 LEU A O 1
ATOM 1355 N N . LEU A 1 182 ? 3.917 9.308 -12.420 1.00 95.50 182 LEU A N 1
ATOM 1356 C CA . LEU A 1 182 ? 3.364 10.577 -12.919 1.00 95.50 182 LEU A CA 1
ATOM 1357 C C . LEU A 1 182 ? 2.131 11.058 -12.138 1.00 95.50 182 LEU A C 1
ATOM 1359 O O . LEU A 1 182 ? 1.844 12.260 -12.110 1.00 95.50 182 LEU A O 1
ATOM 1363 N N . GLY A 1 183 ? 1.352 10.132 -11.575 1.00 96.00 183 GLY A N 1
ATOM 1364 C CA . GLY A 1 183 ? 0.153 10.422 -10.787 1.00 96.00 183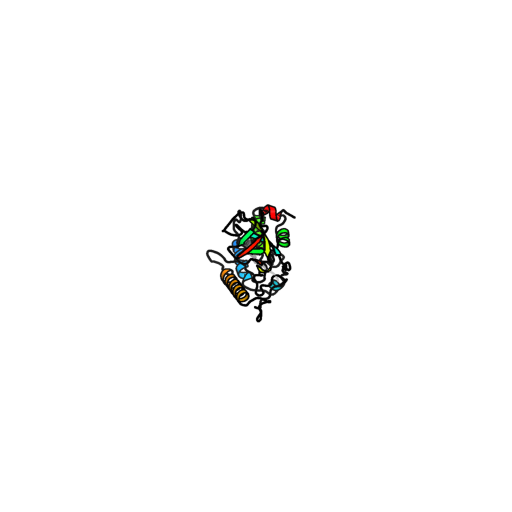 GLY A CA 1
ATOM 1365 C C . GLY A 1 183 ? 0.444 10.760 -9.326 1.00 96.00 183 GLY A C 1
ATOM 1366 O O . GLY A 1 183 ? -0.256 11.585 -8.741 1.00 96.00 183 GLY A O 1
ATOM 1367 N N . SER A 1 184 ? 1.479 10.145 -8.759 1.00 97.81 184 SER A N 1
ATOM 1368 C CA . SER A 1 184 ? 1.740 10.145 -7.319 1.00 97.81 184 SER A CA 1
ATOM 1369 C C . SER A 1 184 ? 2.478 11.390 -6.843 1.00 97.81 184 SER A C 1
ATOM 1371 O O . SER A 1 184 ? 2.124 11.957 -5.816 1.00 97.81 184 SER A O 1
ATOM 1373 N N . TYR A 1 185 ? 3.458 11.883 -7.597 1.00 96.81 185 TYR A N 1
ATOM 1374 C CA . TYR A 1 185 ? 4.317 12.977 -7.133 1.00 96.81 185 TYR A CA 1
ATOM 1375 C C . TYR A 1 185 ? 3.734 14.352 -7.467 1.00 96.81 185 TYR A C 1
ATOM 1377 O O . TYR A 1 185 ? 4.262 15.108 -8.281 1.00 96.81 185 TYR A O 1
ATOM 1385 N N . ARG A 1 186 ? 2.589 14.655 -6.845 1.00 95.88 186 ARG A N 1
ATOM 1386 C CA . ARG A 1 186 ? 1.809 15.881 -7.060 1.00 95.88 186 ARG A CA 1
ATOM 1387 C C . ARG A 1 186 ? 1.476 16.546 -5.732 1.00 95.88 186 ARG A C 1
ATOM 1389 O O . ARG A 1 186 ? 0.721 16.001 -4.933 1.00 95.88 186 ARG A O 1
ATOM 1396 N N . VAL A 1 187 ? 2.011 17.744 -5.530 1.00 94.06 187 VAL A N 1
ATOM 1397 C CA . VAL A 1 187 ? 1.778 18.603 -4.361 1.00 94.06 187 VAL A CA 1
ATOM 1398 C C . VAL A 1 187 ? 1.259 19.953 -4.841 1.00 94.06 187 VAL A C 1
ATOM 1400 O O . VAL A 1 187 ? 1.751 20.463 -5.846 1.00 94.06 187 VAL A O 1
ATOM 1403 N N . GLY A 1 188 ? 0.296 20.535 -4.119 1.00 89.25 188 GLY A N 1
ATOM 1404 C CA . GLY A 1 188 ? -0.278 21.842 -4.460 1.00 89.25 188 GLY A CA 1
ATOM 1405 C C . GLY A 1 188 ? -1.305 21.805 -5.597 1.00 89.25 188 GLY A C 1
ATOM 1406 O O . GLY A 1 188 ? -1.648 22.846 -6.146 1.00 89.25 188 GLY A O 1
ATOM 1407 N N . PHE A 1 189 ? -1.787 20.614 -5.954 1.00 90.56 189 PHE A N 1
ATOM 1408 C CA . PHE A 1 189 ? -2.907 20.411 -6.874 1.00 90.56 189 PHE A CA 1
ATOM 1409 C C . PHE A 1 189 ? -4.206 20.232 -6.080 1.00 90.56 189 PHE A C 1
ATOM 1411 O O . PHE A 1 189 ? -4.159 19.742 -4.953 1.00 90.56 189 PHE A O 1
ATOM 1418 N N . ASP A 1 190 ? -5.361 20.515 -6.698 1.00 87.62 190 ASP A N 1
ATOM 1419 C CA . ASP A 1 190 ? -6.693 20.329 -6.085 1.00 87.62 190 ASP A CA 1
ATOM 1420 C C . ASP A 1 190 ? -6.882 18.939 -5.460 1.00 87.62 190 ASP A C 1
ATOM 1422 O O . ASP A 1 190 ? -7.559 18.780 -4.446 1.00 87.62 190 ASP A O 1
ATOM 1426 N N . ARG A 1 191 ? -6.272 17.920 -6.077 1.00 85.62 191 ARG A N 1
ATOM 1427 C CA . ARG A 1 191 ? -6.101 16.593 -5.489 1.00 85.62 191 ARG A CA 1
ATOM 1428 C C . ARG A 1 191 ? -4.607 16.285 -5.391 1.00 85.62 191 ARG A C 1
ATOM 1430 O O . ARG A 1 191 ? -3.976 16.156 -6.447 1.00 85.62 191 ARG A O 1
ATOM 1437 N N . PRO A 1 192 ? -4.040 16.163 -4.175 1.00 91.31 192 PRO A N 1
ATOM 1438 C CA . PRO A 1 192 ? -2.663 15.722 -4.028 1.00 91.31 192 PRO A CA 1
ATOM 1439 C C . PRO A 1 192 ? -2.522 14.292 -4.557 1.00 91.31 192 PRO A C 1
ATOM 1441 O O . PRO A 1 192 ? -3.496 13.538 -4.641 1.00 91.31 192 PRO A O 1
ATOM 1444 N N . GLY A 1 193 ? -1.303 13.934 -4.949 1.00 96.94 193 GLY A N 1
ATOM 1445 C CA . GLY A 1 193 ? -0.981 12.564 -5.328 1.00 96.94 193 GLY A CA 1
ATOM 1446 C C . GLY A 1 193 ? -0.798 11.664 -4.104 1.00 96.94 193 GLY A C 1
ATOM 1447 O O . GLY A 1 193 ? -1.463 11.849 -3.086 1.00 96.94 193 GLY A O 1
ATOM 1448 N N . TYR A 1 194 ? 0.109 10.694 -4.202 1.00 98.19 194 TYR A N 1
ATOM 1449 C CA . TYR A 1 194 ? 0.375 9.682 -3.180 1.00 98.19 194 TYR A CA 1
ATOM 1450 C C . TYR A 1 194 ? 1.878 9.578 -2.900 1.00 98.19 194 TYR A C 1
ATOM 1452 O O . TYR A 1 194 ? 2.682 9.775 -3.813 1.00 98.19 194 TYR A O 1
ATOM 1460 N N . PRO A 1 195 ? 2.298 9.241 -1.672 1.00 98.19 195 PRO A N 1
ATOM 1461 C CA . PRO A 1 195 ? 3.692 8.949 -1.357 1.00 98.19 195 PRO A CA 1
ATOM 1462 C C . PRO A 1 195 ? 4.076 7.550 -1.876 1.00 98.19 195 PRO A C 1
ATOM 1464 O O . PRO A 1 195 ? 4.422 6.647 -1.121 1.00 98.19 195 PRO A O 1
ATOM 1467 N N . PHE A 1 196 ? 3.956 7.339 -3.189 1.00 98.25 196 PHE A N 1
ATOM 1468 C CA . PHE A 1 196 ? 4.229 6.055 -3.826 1.00 98.25 196 PHE A CA 1
ATOM 1469 C C . PHE A 1 196 ? 5.726 5.744 -3.791 1.00 98.25 196 PHE A C 1
ATOM 1471 O O . PHE A 1 196 ? 6.544 6.488 -4.339 1.00 98.25 196 PHE A O 1
ATOM 1478 N N . THR A 1 197 ? 6.102 4.627 -3.173 1.00 97.44 197 THR A N 1
ATOM 1479 C CA . THR A 1 197 ? 7.515 4.293 -2.961 1.00 97.44 197 THR A CA 1
ATOM 1480 C C . THR A 1 197 ? 8.151 3.651 -4.182 1.00 97.44 197 THR A C 1
ATOM 1482 O O . THR A 1 197 ? 9.366 3.726 -4.314 1.00 97.44 197 THR A O 1
ATOM 1485 N N . ALA A 1 198 ? 7.377 3.024 -5.074 1.00 96.88 198 ALA A N 1
ATOM 1486 C CA . ALA A 1 198 ? 7.902 2.165 -6.140 1.00 96.88 198 ALA A CA 1
ATOM 1487 C C . ALA A 1 198 ? 8.886 1.082 -5.638 1.00 96.88 198 ALA A C 1
ATOM 1489 O O . ALA A 1 198 ? 9.688 0.566 -6.415 1.00 96.88 198 ALA A O 1
ATOM 1490 N N . LEU A 1 199 ? 8.830 0.743 -4.343 1.00 96.94 199 LEU A N 1
ATOM 1491 C CA . LEU A 1 199 ? 9.727 -0.193 -3.657 1.00 96.94 199 LEU A CA 1
ATOM 1492 C C . LEU A 1 199 ? 8.961 -1.343 -2.991 1.00 96.94 199 LEU A C 1
ATOM 1494 O O . LEU A 1 199 ? 9.526 -2.108 -2.214 1.00 96.94 199 LEU A O 1
ATOM 1498 N N . GLY A 1 200 ? 7.676 -1.508 -3.320 1.00 96.62 200 GLY A N 1
ATOM 1499 C CA . GLY A 1 200 ? 6.879 -2.646 -2.871 1.00 96.62 200 GLY A CA 1
ATOM 1500 C C . GLY A 1 200 ? 6.464 -2.587 -1.402 1.00 96.62 200 GLY A C 1
ATOM 1501 O O . GLY A 1 200 ? 6.035 -3.615 -0.866 1.00 96.62 200 GLY A O 1
ATOM 1502 N N . TYR A 1 201 ? 6.547 -1.406 -0.779 1.00 97.50 201 TYR A N 1
ATOM 1503 C CA . TYR A 1 201 ? 5.948 -1.100 0.520 1.00 97.50 201 TYR A CA 1
ATOM 1504 C C . TYR A 1 201 ? 5.213 0.252 0.512 1.00 97.50 201 TYR A C 1
ATOM 1506 O O . TYR A 1 201 ? 5.593 1.164 -0.218 1.00 97.50 201 TYR A O 1
ATOM 1514 N N . THR A 1 202 ? 4.191 0.411 1.353 1.00 97.69 202 THR A N 1
ATOM 1515 C CA . THR A 1 202 ? 3.493 1.694 1.543 1.00 97.69 202 THR A CA 1
ATOM 1516 C C . THR A 1 202 ? 4.361 2.684 2.317 1.00 97.69 202 THR A C 1
ATOM 1518 O O . THR A 1 202 ? 5.027 2.302 3.274 1.00 97.69 202 THR A O 1
ATOM 1521 N N . TYR A 1 203 ? 4.338 3.971 1.973 1.00 97.88 203 TYR A N 1
ATOM 1522 C CA . TYR A 1 203 ? 5.060 4.981 2.753 1.00 97.88 203 TYR A CA 1
ATOM 1523 C C . TYR A 1 203 ? 4.292 5.324 4.040 1.00 97.88 203 TYR A C 1
ATOM 1525 O O . TYR A 1 203 ? 3.182 5.857 3.982 1.00 97.88 203 TYR A O 1
ATOM 1533 N N . ASP A 1 204 ? 4.891 5.056 5.203 1.00 97.31 204 ASP A N 1
ATOM 1534 C CA . ASP A 1 204 ? 4.345 5.413 6.514 1.00 97.31 204 ASP A CA 1
ATOM 1535 C C . ASP A 1 204 ? 4.695 6.857 6.884 1.00 97.31 204 ASP A C 1
ATOM 1537 O O . ASP A 1 204 ? 5.762 7.138 7.436 1.00 97.31 204 ASP A O 1
ATOM 1541 N N . TRP A 1 205 ? 3.775 7.784 6.611 1.00 97.56 205 TRP A N 1
ATOM 1542 C CA . TRP A 1 205 ? 4.004 9.216 6.828 1.00 97.56 205 TRP A CA 1
ATOM 1543 C C . TRP A 1 205 ? 3.857 9.681 8.284 1.00 97.56 205 TRP A C 1
ATOM 1545 O O . TRP A 1 205 ? 3.866 10.884 8.552 1.00 97.56 205 TRP A O 1
ATOM 1555 N N . LYS A 1 206 ? 3.769 8.759 9.254 1.00 95.62 206 LYS A N 1
ATOM 1556 C CA . LYS A 1 206 ? 3.888 9.111 10.675 1.00 95.62 206 LYS A CA 1
ATOM 1557 C C . LYS A 1 206 ? 5.214 9.874 10.910 1.00 95.62 206 LYS A C 1
ATOM 1559 O O . LYS A 1 206 ? 6.261 9.328 10.567 1.00 95.62 206 LYS A O 1
ATOM 1564 N N . PRO A 1 207 ? 5.198 11.084 11.513 1.00 90.00 207 PRO A N 1
ATOM 1565 C CA . PRO A 1 207 ? 6.401 11.909 11.698 1.00 90.00 207 PRO A CA 1
ATOM 1566 C C . PRO A 1 207 ? 7.543 11.175 12.403 1.00 90.00 207 PRO A C 1
ATOM 1568 O O . PRO A 1 207 ? 8.670 11.180 11.930 1.00 90.00 207 PRO A O 1
ATOM 1571 N N . ASP A 1 208 ? 7.215 10.463 13.482 1.00 84.12 208 ASP A N 1
ATOM 1572 C CA . ASP A 1 208 ? 8.169 9.680 14.270 1.00 84.12 208 ASP A CA 1
ATOM 1573 C C . ASP A 1 208 ? 8.066 8.199 13.897 1.00 84.12 208 ASP A C 1
ATOM 1575 O O . ASP A 1 208 ? 7.742 7.343 14.730 1.00 84.12 208 ASP A O 1
ATOM 1579 N N . SER A 1 209 ? 8.176 7.891 12.606 1.00 81.56 209 SER A N 1
ATOM 1580 C CA . SER A 1 209 ? 8.136 6.507 12.140 1.00 81.56 209 SER A CA 1
ATOM 1581 C C . SER A 1 209 ? 9.407 5.772 12.574 1.00 81.56 209 SER A C 1
ATOM 1583 O O . SER A 1 209 ? 10.498 6.047 12.085 1.00 81.56 209 SER A O 1
ATOM 1585 N N . GLU A 1 210 ? 9.257 4.798 13.474 1.00 79.31 210 GLU A N 1
ATOM 1586 C CA . GLU A 1 210 ? 10.349 3.928 13.948 1.00 79.31 210 GLU A CA 1
ATOM 1587 C C . GLU A 1 210 ? 10.930 3.048 12.835 1.00 79.31 210 GLU A C 1
ATOM 1589 O O . GLU A 1 210 ? 12.010 2.482 12.975 1.00 79.31 210 GLU A O 1
ATOM 1594 N N . THR A 1 211 ? 10.203 2.917 11.727 1.00 82.62 211 THR A N 1
ATOM 1595 C CA . THR A 1 211 ? 10.576 2.094 10.581 1.00 82.62 211 THR A CA 1
ATOM 1596 C C . THR A 1 211 ? 11.138 2.923 9.431 1.00 82.62 211 THR A C 1
ATOM 1598 O O . THR A 1 211 ? 11.102 2.454 8.301 1.00 82.62 211 THR A O 1
ATOM 1601 N N . HIS A 1 212 ? 11.613 4.151 9.681 1.00 89.06 212 HIS A N 1
ATOM 1602 C CA . HIS A 1 212 ? 12.119 5.055 8.636 1.00 89.06 212 HIS A CA 1
ATOM 1603 C C . HIS A 1 212 ? 11.127 5.205 7.471 1.00 89.06 212 HIS A C 1
ATOM 1605 O O . HIS A 1 212 ? 11.471 5.036 6.309 1.00 89.06 212 HIS A O 1
ATOM 1611 N N . HIS A 1 213 ? 9.853 5.437 7.798 1.00 94.94 213 HIS A N 1
ATOM 1612 C CA . HIS A 1 213 ? 8.751 5.538 6.831 1.00 94.94 213 HIS A CA 1
ATOM 1613 C C . HIS A 1 213 ? 8.428 4.254 6.043 1.00 94.94 213 HIS A C 1
ATOM 1615 O O . HIS A 1 213 ? 7.566 4.271 5.166 1.00 94.94 213 HIS A O 1
ATOM 1621 N N . VAL A 1 214 ? 9.002 3.101 6.401 1.00 95.19 214 VAL A N 1
ATOM 1622 C CA . VAL A 1 214 ? 8.590 1.805 5.844 1.00 95.19 214 VAL A CA 1
ATOM 1623 C C . VAL A 1 214 ? 7.257 1.363 6.459 1.00 95.19 214 VAL A C 1
ATOM 1625 O O . VAL A 1 214 ? 7.156 1.055 7.655 1.00 95.19 214 VAL A O 1
ATOM 1628 N N . GLY A 1 215 ? 6.205 1.341 5.646 1.00 95.62 215 GLY A N 1
ATOM 1629 C CA . GLY A 1 215 ? 4.882 0.842 6.006 1.00 95.62 215 GLY A CA 1
ATOM 1630 C C . GLY A 1 215 ? 4.760 -0.671 5.847 1.00 95.62 215 GLY A C 1
ATOM 1631 O O . GLY A 1 215 ? 5.539 -1.438 6.415 1.00 95.62 215 GLY A O 1
ATOM 1632 N N . LEU A 1 216 ? 3.734 -1.109 5.123 1.00 96.06 216 LEU A N 1
ATOM 1633 C CA . LEU A 1 216 ? 3.430 -2.518 4.889 1.00 96.06 216 LEU A CA 1
ATOM 1634 C C . LEU A 1 216 ? 3.887 -2.936 3.499 1.00 96.06 216 LEU A C 1
ATOM 1636 O O . LEU A 1 216 ? 3.855 -2.134 2.575 1.00 96.06 216 LEU A O 1
ATOM 1640 N N . SER A 1 217 ? 4.226 -4.214 3.322 1.00 97.19 217 SER A N 1
ATOM 1641 C CA . SER A 1 217 ? 4.391 -4.761 1.972 1.00 97.19 217 SER A CA 1
ATOM 1642 C C . SER A 1 217 ? 3.104 -4.591 1.172 1.00 97.19 217 SER A C 1
ATOM 1644 O O . SER A 1 217 ? 2.028 -4.978 1.637 1.00 97.19 217 SER A O 1
ATOM 1646 N N . GLU A 1 218 ? 3.225 -4.041 -0.027 1.00 97.44 218 GLU A N 1
ATOM 1647 C CA . GLU A 1 218 ? 2.095 -3.764 -0.907 1.00 97.44 218 GLU A CA 1
ATOM 1648 C C . GLU A 1 218 ? 2.163 -4.599 -2.181 1.00 97.44 218 GLU A C 1
ATOM 1650 O O . GLU A 1 218 ? 3.236 -4.960 -2.681 1.00 97.44 218 GLU A O 1
ATOM 1655 N N . PHE A 1 219 ? 0.980 -4.892 -2.704 1.00 98.06 219 PHE A N 1
ATOM 1656 C CA . PHE A 1 219 ? 0.788 -5.564 -3.975 1.00 98.06 219 PHE A CA 1
ATOM 1657 C C . PHE A 1 219 ? -0.445 -4.995 -4.661 1.00 98.06 219 PHE A C 1
ATOM 1659 O O . PHE A 1 219 ? -1.282 -4.337 -4.040 1.00 98.06 219 PHE A O 1
ATOM 1666 N N . VAL A 1 220 ? -0.583 -5.309 -5.940 1.00 98.06 220 VAL A N 1
ATOM 1667 C CA . VAL A 1 220 ? -1.745 -4.933 -6.732 1.00 98.06 220 VAL A CA 1
ATOM 1668 C C . VAL A 1 220 ? -2.363 -6.188 -7.326 1.00 98.06 220 VAL A C 1
ATOM 1670 O O . VAL A 1 220 ? -1.681 -7.010 -7.945 1.00 98.06 220 VAL A O 1
ATOM 1673 N N . VAL A 1 221 ? -3.669 -6.331 -7.125 1.00 96.69 221 VAL A N 1
ATOM 1674 C CA . VAL A 1 221 ? -4.498 -7.308 -7.825 1.00 96.69 221 VAL A CA 1
ATOM 1675 C C . VAL A 1 221 ? -4.898 -6.706 -9.161 1.00 96.69 221 VAL A C 1
ATOM 1677 O O . VAL A 1 221 ? -5.453 -5.607 -9.198 1.00 96.69 221 VAL A O 1
ATOM 1680 N N . ARG A 1 222 ? -4.638 -7.419 -10.256 1.00 94.50 222 ARG A N 1
ATOM 1681 C CA . ARG A 1 222 ? -4.987 -6.944 -11.599 1.00 94.50 222 ARG A CA 1
ATOM 1682 C C . ARG A 1 222 ? -6.502 -6.880 -11.789 1.00 94.50 222 ARG A C 1
ATOM 1684 O O . ARG A 1 222 ? -7.235 -7.792 -11.395 1.00 94.50 222 ARG A O 1
ATOM 1691 N N . LYS A 1 223 ? -6.960 -5.857 -12.504 1.00 92.06 223 LYS A N 1
ATOM 1692 C CA . LYS A 1 223 ? -8.309 -5.783 -13.064 1.00 92.06 223 LYS A CA 1
ATOM 1693 C C . LYS A 1 223 ? -8.666 -7.084 -13.785 1.00 92.06 223 LYS A C 1
ATOM 1695 O O . LYS A 1 223 ? -7.877 -7.623 -14.560 1.00 92.06 223 LYS A O 1
ATOM 1700 N N . GLY A 1 224 ? -9.888 -7.558 -13.569 1.00 91.44 224 GLY A N 1
ATOM 1701 C CA . GLY A 1 224 ? -10.402 -8.800 -14.141 1.00 91.44 224 GLY A CA 1
ATOM 1702 C C . GLY A 1 224 ? -10.048 -10.054 -13.339 1.00 91.44 224 GLY A C 1
ATOM 1703 O O . GLY A 1 224 ? -10.553 -11.129 -13.666 1.00 91.44 224 GLY A O 1
ATOM 1704 N N . ALA A 1 225 ? -9.236 -9.942 -12.282 1.00 93.94 225 ALA A N 1
ATOM 1705 C CA . ALA A 1 225 ? -8.989 -11.055 -11.375 1.00 93.94 225 ALA A CA 1
ATOM 1706 C C . ALA A 1 225 ? -10.288 -11.524 -10.712 1.00 93.94 225 ALA A C 1
ATOM 1708 O O . ALA A 1 225 ? -11.167 -10.723 -10.381 1.00 93.94 225 ALA A O 1
ATOM 1709 N N . ILE A 1 226 ? -10.382 -12.836 -10.497 1.00 93.31 226 ILE A N 1
ATOM 1710 C CA . ILE A 1 226 ? -11.468 -13.447 -9.734 1.00 93.31 226 ILE A CA 1
ATOM 1711 C C . ILE A 1 226 ? -11.005 -13.609 -8.289 1.00 93.31 226 ILE A C 1
ATOM 1713 O O . ILE A 1 226 ? -10.028 -14.315 -8.028 1.00 93.31 226 ILE A O 1
ATOM 1717 N N . VAL A 1 227 ? -11.743 -13.004 -7.365 1.00 92.69 227 VAL A N 1
ATOM 1718 C CA . VAL A 1 227 ? -11.534 -13.132 -5.921 1.00 92.69 227 VAL A CA 1
ATOM 1719 C C . VAL A 1 227 ? -12.628 -13.994 -5.296 1.00 92.69 227 VAL A C 1
ATOM 1721 O O . VAL A 1 227 ? -13.753 -14.070 -5.806 1.00 92.69 227 VAL A O 1
ATOM 1724 N N . ARG A 1 228 ? -12.274 -14.679 -4.211 1.00 91.81 228 ARG A N 1
ATOM 1725 C CA . ARG A 1 228 ? -13.143 -15.592 -3.459 1.00 91.81 228 ARG A CA 1
ATOM 1726 C C . ARG A 1 228 ? -13.145 -15.220 -1.986 1.00 91.81 228 ARG A C 1
ATOM 1728 O O . ARG A 1 228 ? -12.262 -14.491 -1.543 1.00 91.81 228 ARG A O 1
ATOM 1735 N N . ASP A 1 229 ? -14.126 -15.750 -1.262 1.00 90.50 229 ASP A N 1
ATOM 1736 C CA . ASP A 1 229 ? -14.195 -15.663 0.200 1.00 90.50 229 ASP A CA 1
ATOM 1737 C C . ASP A 1 229 ? -14.134 -14.213 0.697 1.00 90.50 229 ASP A C 1
ATOM 1739 O O . ASP A 1 229 ? -13.493 -13.899 1.696 1.00 90.50 229 ASP A O 1
ATOM 1743 N N . VAL A 1 230 ? -14.792 -13.319 -0.050 1.00 90.31 230 VAL A N 1
ATOM 1744 C CA . VAL A 1 230 ? -14.802 -11.885 0.232 1.00 90.31 230 VAL A CA 1
ATOM 1745 C C . VAL A 1 230 ? -15.552 -11.630 1.534 1.00 90.31 230 VAL A C 1
ATOM 1747 O O . VAL A 1 230 ? -16.724 -11.992 1.653 1.00 90.31 230 VAL A O 1
ATOM 1750 N N . GLN A 1 231 ? -14.897 -10.966 2.480 1.00 90.44 231 GLN A N 1
ATOM 1751 C CA . GLN A 1 231 ? -15.514 -10.494 3.715 1.00 90.44 231 GLN A CA 1
ATOM 1752 C C . GLN A 1 231 ? -15.343 -8.987 3.823 1.00 90.44 231 GLN A C 1
ATOM 1754 O O . GLN A 1 231 ? -14.251 -8.464 3.616 1.00 90.44 231 GLN A O 1
ATOM 1759 N N . GLU A 1 232 ? -16.427 -8.308 4.175 1.00 91.50 232 GLU A N 1
ATOM 1760 C CA . GLU A 1 232 ? -16.413 -6.914 4.600 1.00 91.50 232 GLU A CA 1
ATOM 1761 C C . GLU A 1 232 ? -16.390 -6.883 6.127 1.00 91.50 232 GLU A C 1
ATOM 1763 O O . GLU A 1 232 ? -17.210 -7.529 6.783 1.00 91.50 232 GLU A O 1
ATOM 1768 N N . ILE A 1 233 ? -15.418 -6.177 6.695 1.00 92.25 233 ILE A N 1
ATOM 1769 C CA . ILE A 1 233 ? -15.161 -6.156 8.131 1.00 92.25 233 ILE A CA 1
ATOM 1770 C C . ILE A 1 233 ? -15.036 -4.703 8.581 1.00 92.25 233 ILE A C 1
ATOM 1772 O O . ILE A 1 233 ? -14.275 -3.916 8.009 1.00 92.25 233 ILE A O 1
ATOM 1776 N N . ASP A 1 234 ? -15.754 -4.353 9.646 1.00 93.81 234 ASP A N 1
ATOM 1777 C CA . ASP A 1 234 ? -15.623 -3.049 10.286 1.00 93.81 234 ASP A CA 1
ATOM 1778 C C . ASP A 1 234 ? -14.176 -2.764 10.697 1.00 93.81 234 ASP A C 1
ATOM 1780 O O . ASP A 1 234 ? -13.498 -3.608 11.285 1.00 93.81 234 ASP A O 1
ATOM 1784 N N . THR A 1 235 ? -13.724 -1.532 10.450 1.00 94.50 235 THR A N 1
ATOM 1785 C CA . THR A 1 235 ? -12.345 -1.092 10.715 1.00 94.50 235 THR A CA 1
ATOM 1786 C C . THR A 1 235 ? -11.898 -1.391 12.149 1.00 94.50 235 THR A C 1
ATOM 1788 O O . THR A 1 235 ? -10.840 -1.984 12.364 1.00 94.50 235 THR A O 1
ATOM 1791 N N . ALA A 1 236 ? -12.728 -1.050 13.140 1.00 93.75 236 ALA A N 1
ATOM 1792 C CA . ALA A 1 236 ? -12.430 -1.324 14.544 1.00 93.75 236 ALA A CA 1
ATOM 1793 C C . ALA A 1 236 ? -12.434 -2.830 14.865 1.00 93.75 236 ALA A C 1
ATOM 1795 O O . ALA A 1 236 ? -11.580 -3.294 15.616 1.00 93.75 236 ALA A O 1
ATOM 1796 N N . ALA A 1 237 ? -13.357 -3.601 14.279 1.00 93.81 237 ALA A N 1
ATOM 1797 C CA . ALA A 1 237 ? -13.456 -5.040 14.515 1.00 93.81 237 ALA A CA 1
ATOM 1798 C C . ALA A 1 237 ? -12.241 -5.791 13.950 1.00 93.81 237 ALA A C 1
ATOM 1800 O O . ALA A 1 237 ? -11.676 -6.648 14.630 1.00 93.81 237 ALA A O 1
ATOM 1801 N N . TYR A 1 238 ? -11.790 -5.428 12.746 1.00 93.38 238 TYR A N 1
ATOM 1802 C CA . TYR A 1 238 ? -10.603 -6.018 12.127 1.00 93.38 238 TYR A CA 1
ATOM 1803 C C . TYR A 1 238 ? -9.344 -5.809 12.980 1.00 93.38 238 TYR A C 1
ATOM 1805 O O . TYR A 1 238 ? -8.581 -6.750 13.193 1.00 93.38 238 TYR A O 1
ATOM 1813 N N . CYS A 1 239 ? -9.147 -4.591 13.499 1.00 93.19 239 CYS A N 1
ATOM 1814 C CA . CYS A 1 239 ? -7.979 -4.238 14.312 1.00 93.19 239 CYS A CA 1
ATOM 1815 C C . CYS A 1 239 ? -8.066 -4.707 15.776 1.00 93.19 239 CYS A C 1
ATOM 1817 O O . CYS A 1 239 ? -7.053 -4.704 16.473 1.00 93.19 239 CYS A O 1
ATOM 1819 N N . ALA A 1 240 ? -9.243 -5.131 16.245 1.00 89.31 240 ALA A N 1
ATOM 1820 C CA . ALA A 1 240 ? -9.423 -5.741 17.564 1.00 89.31 240 ALA A CA 1
ATOM 1821 C C . ALA A 1 240 ? -9.220 -7.269 17.562 1.00 89.31 240 ALA A C 1
ATOM 1823 O O . ALA A 1 240 ? -9.014 -7.864 18.620 1.00 89.31 240 ALA A O 1
ATOM 1824 N N . ALA A 1 241 ? -9.303 -7.917 16.397 1.00 75.00 241 ALA A N 1
ATOM 1825 C CA . ALA A 1 241 ? -9.201 -9.366 16.275 1.00 75.00 241 ALA A CA 1
ATOM 1826 C C . ALA A 1 241 ? -7.734 -9.833 16.276 1.00 75.00 241 ALA A C 1
ATOM 1828 O O . ALA A 1 241 ? -7.019 -9.608 15.295 1.00 75.00 241 ALA A O 1
ATOM 1829 N N . ASN A 1 242 ? -7.325 -10.535 17.340 1.00 57.66 242 ASN A N 1
ATOM 1830 C CA . ASN A 1 242 ? -6.029 -11.226 17.431 1.00 57.66 242 ASN A CA 1
ATOM 1831 C C . ASN A 1 242 ? -5.845 -12.246 16.298 1.00 57.66 242 ASN A C 1
ATOM 1833 O O . ASN A 1 242 ? -6.782 -13.037 16.051 1.00 57.66 242 ASN A O 1
#

Radius of gyration: 28.68 Å; chains: 1; bounding box: 80×94×77 Å